Protein AF-0000000084680163 (afdb_homodimer)

Solvent-accessible surface area (backbone atoms only — not comparable to full-atom values): 17043 Å² total; per-residue (Å²): 129,80,80,66,78,72,72,89,43,70,66,54,49,52,51,50,51,50,27,31,70,31,33,62,60,48,42,52,60,52,9,68,74,72,76,45,49,37,66,56,41,45,53,49,52,50,49,33,40,73,72,49,39,38,70,47,34,24,32,33,24,38,29,60,80,34,46,29,69,31,43,32,42,34,35,33,28,46,54,68,88,63,54,71,67,62,55,35,52,56,49,70,74,32,86,42,47,60,36,36,28,32,35,46,78,87,35,52,28,43,32,36,36,45,20,60,33,71,67,53,37,51,52,52,52,51,61,57,53,64,39,83,51,41,67,45,72,50,76,30,40,54,73,45,57,65,39,68,84,22,61,80,54,33,30,75,69,65,53,82,132,129,79,78,66,78,72,69,90,42,72,66,53,49,52,51,50,51,49,26,30,70,29,33,62,61,47,44,54,60,54,10,68,75,74,75,45,49,37,67,57,41,47,53,49,52,50,48,34,40,73,72,47,40,38,71,45,32,26,32,34,24,38,31,59,78,35,48,29,69,30,43,33,42,34,37,33,28,46,54,68,88,62,53,72,65,60,56,36,51,56,49,70,74,31,86,43,48,58,36,36,28,33,35,46,77,88,35,52,26,42,32,36,37,46,19,58,35,70,68,53,38,52,52,52,51,52,62,57,54,64,40,84,50,41,67,46,74,50,74,29,41,53,74,43,58,66,39,68,84,22,61,81,55,33,31,78,68,65,54,83,130

Foldseek 3Di:
DPPPLPPCDPLVVQLVVVCVVPVPDQLCNSCVVRPHHSVVSVVSVVSCCVVCVDVDHADFAQQVVQLWDWKKKKFWAFAPLPDPVVVVVLLVVQPQFQDKDQDDDRGRIITIGTDNDPVRVVVSVVSSCVPRGTDDMDMDIDDDDPPCPDSSNTDGHHDDD/DPPPLPPCDPLVVQLVVVCVVPVPDQLCNSCVVRPHHSVVSVVSVVSCCVVCVDVDHADFAQQVVQLWDWKKKKFWAFAPLPDPVVVVVLQVVQPQFQDKDQDDDRGRIITIGTDNDPVRVVVSVVSSCVPRGTDDMDMDIDDDDPPCPDSSVTDGHHDDD

Structure (mmCIF, N/CA/C/O backbone):
data_AF-0000000084680163-model_v1
#
loop_
_entity.id
_entity.type
_entity.pdbx_description
1 polymer 'AsnC f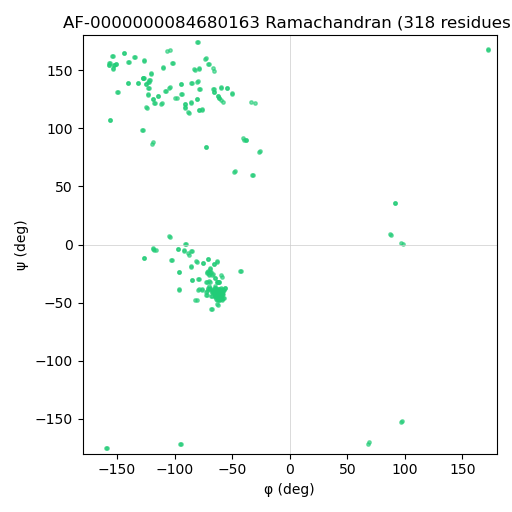amily transcriptional regulator'
#
loop_
_atom_site.group_PDB
_atom_site.id
_atom_site.type_symbol
_atom_site.label_atom_id
_atom_site.label_alt_id
_atom_site.label_comp_id
_atom_site.label_asym_id
_atom_site.label_entity_id
_atom_site.label_seq_id
_atom_site.pdbx_PDB_ins_code
_atom_site.Cartn_x
_atom_site.Cartn_y
_atom_site.Cartn_z
_atom_site.occupancy
_atom_site.B_iso_or_equiv
_atom_site.auth_seq_id
_atom_site.auth_comp_id
_atom_site.auth_asym_id
_atom_site.auth_atom_id
_atom_site.pdbx_PDB_model_num
ATOM 1 N N . MET A 1 1 ? 25.422 27.672 -13.008 1 25.98 1 MET A N 1
ATOM 2 C CA . MET A 1 1 ? 25.406 27.234 -11.617 1 25.98 1 MET A CA 1
ATOM 3 C C . MET A 1 1 ? 24.578 25.969 -11.453 1 25.98 1 MET A C 1
ATOM 5 O O . MET A 1 1 ? 23.359 25.984 -11.586 1 25.98 1 MET A O 1
ATOM 9 N N . ASN A 1 2 ? 24.938 24.797 -11.93 1 33.03 2 ASN A N 1
ATOM 10 C CA . ASN A 1 2 ? 24.266 23.5 -12.008 1 33.03 2 ASN A CA 1
ATOM 11 C C . ASN A 1 2 ? 23.641 23.109 -10.672 1 33.03 2 ASN A C 1
ATOM 13 O O . ASN A 1 2 ? 24.359 22.812 -9.711 1 33.03 2 ASN A O 1
ATOM 17 N N . SER A 1 3 ? 22.672 23.859 -10.148 1 37.5 3 SER A N 1
ATOM 18 C CA . SER A 1 3 ? 21.984 23.609 -8.891 1 37.5 3 SER A CA 1
ATOM 19 C C . SER A 1 3 ? 21.844 22.125 -8.609 1 37.5 3 SER A C 1
ATOM 21 O O . SER A 1 3 ? 21.031 21.438 -9.227 1 37.5 3 SER A O 1
ATOM 23 N N . ARG A 1 4 ? 22.906 21.484 -8.531 1 39.22 4 ARG A N 1
ATOM 24 C CA . ARG A 1 4 ? 23.078 20.047 -8.273 1 39.22 4 ARG A CA 1
ATOM 25 C C . ARG A 1 4 ? 22.109 19.562 -7.207 1 39.22 4 ARG A C 1
ATOM 27 O O . ARG A 1 4 ? 22.031 20.141 -6.125 1 39.22 4 ARG A O 1
ATOM 34 N N . THR A 1 5 ? 20.891 19.062 -7.398 1 48.62 5 THR A N 1
ATOM 35 C CA . THR A 1 5 ? 19.891 18.422 -6.551 1 48.62 5 THR A CA 1
ATOM 36 C C . THR A 1 5 ? 20.562 17.719 -5.367 1 48.62 5 THR A C 1
ATOM 38 O O . THR A 1 5 ? 21.422 16.859 -5.551 1 48.62 5 THR A O 1
ATOM 41 N N . ALA A 1 6 ? 20.922 18.438 -4.371 1 54.62 6 ALA A N 1
ATOM 42 C CA . ALA A 1 6 ? 21.562 17.938 -3.16 1 54.62 6 ALA A CA 1
ATOM 43 C C . ALA A 1 6 ? 21.109 16.5 -2.848 1 54.62 6 ALA A C 1
ATOM 45 O O . ALA A 1 6 ? 19.922 16.188 -2.957 1 54.62 6 ALA A O 1
ATOM 46 N N . PRO A 1 7 ? 22.047 15.594 -2.773 1 63.31 7 PRO A N 1
ATOM 47 C CA . PRO A 1 7 ? 21.828 14.18 -2.49 1 63.31 7 PRO A CA 1
ATOM 48 C C . PRO A 1 7 ? 20.953 13.953 -1.256 1 63.31 7 PRO A C 1
ATOM 50 O O . PRO A 1 7 ? 20.875 14.812 -0.381 1 63.31 7 PRO A O 1
ATOM 53 N N . PHE A 1 8 ? 19.906 13.125 -1.369 1 75.38 8 PHE A N 1
ATOM 54 C CA . PHE A 1 8 ? 19.156 12.602 -0.233 1 75.38 8 PHE A CA 1
ATOM 55 C C . PHE A 1 8 ? 20.094 12.289 0.934 1 75.38 8 PHE A C 1
ATOM 57 O O . PHE A 1 8 ? 20.688 11.219 0.989 1 75.38 8 PHE A O 1
ATOM 64 N N . ASP A 1 9 ? 20.312 13.32 1.81 1 85.5 9 ASP A N 1
ATOM 65 C CA . ASP A 1 9 ? 21.266 13.18 2.906 1 85.5 9 ASP A CA 1
ATOM 66 C C . ASP A 1 9 ? 20.562 12.742 4.188 1 85.5 9 ASP A C 1
ATOM 68 O O . ASP A 1 9 ? 19.391 12.352 4.164 1 85.5 9 ASP A O 1
ATOM 72 N N . ASP A 1 10 ? 21.328 12.758 5.258 1 88.81 10 ASP A N 1
ATOM 73 C CA . ASP A 1 10 ? 20.844 12.227 6.531 1 88.81 10 ASP A CA 1
ATOM 74 C C . ASP A 1 10 ? 19.672 13.047 7.059 1 88.81 10 ASP A C 1
ATOM 76 O O . ASP A 1 10 ? 18.734 12.5 7.645 1 88.81 10 ASP A O 1
ATOM 80 N N . LEU A 1 11 ? 19.766 14.297 6.887 1 91.44 11 LEU A N 1
ATOM 81 C CA . LEU A 1 11 ? 18.672 15.156 7.34 1 91.44 11 LEU A CA 1
ATOM 82 C C . LEU A 1 11 ? 17.391 14.875 6.559 1 91.44 11 LEU A C 1
ATOM 84 O O . LEU A 1 11 ? 16.312 14.797 7.141 1 91.44 11 LEU A O 1
ATOM 88 N N . ASP A 1 12 ? 17.562 14.742 5.246 1 93.06 12 ASP A N 1
ATOM 89 C CA . ASP A 1 12 ? 16.406 14.383 4.426 1 93.06 12 ASP A CA 1
ATOM 90 C C . ASP A 1 12 ? 15.781 13.07 4.895 1 93.06 12 ASP A C 1
ATOM 92 O O . ASP A 1 12 ? 14.555 12.945 4.969 1 93.06 12 ASP A O 1
ATOM 96 N N . ARG A 1 13 ? 16.641 12.164 5.25 1 90.19 13 ARG A N 1
ATOM 97 C CA . ARG A 1 13 ? 16.172 10.859 5.715 1 90.19 13 ARG A CA 1
ATOM 98 C C . ARG A 1 13 ? 15.359 11 7.004 1 90.19 13 ARG A C 1
ATOM 100 O O . ARG A 1 13 ? 14.32 10.352 7.164 1 90.19 13 ARG A O 1
ATOM 107 N N . ARG A 1 14 ? 15.812 11.75 7.863 1 92.38 14 ARG A N 1
ATOM 108 C CA . ARG A 1 14 ? 15.133 11.945 9.141 1 92.38 14 ARG A CA 1
ATOM 109 C C . ARG A 1 14 ? 13.797 12.664 8.938 1 92.38 14 ARG A C 1
ATOM 111 O O . ARG A 1 14 ? 12.812 12.336 9.602 1 92.38 14 ARG A O 1
ATOM 118 N N . ILE A 1 15 ? 13.812 13.609 8.062 1 94.69 15 ILE A N 1
ATOM 119 C CA . ILE A 1 15 ? 12.586 14.328 7.738 1 94.69 15 ILE A CA 1
ATOM 120 C C . ILE A 1 15 ? 11.555 13.359 7.172 1 94.69 15 ILE A C 1
ATOM 122 O O . ILE A 1 15 ? 10.398 13.336 7.613 1 94.69 15 ILE A O 1
ATOM 126 N N . VAL A 1 16 ? 12 12.547 6.238 1 93.56 16 VAL A N 1
ATOM 127 C CA . VAL A 1 16 ? 11.125 11.594 5.574 1 93.56 16 VAL A CA 1
ATOM 128 C C . VAL A 1 16 ? 10.609 10.57 6.586 1 93.56 16 VAL A C 1
ATOM 130 O O . VAL A 1 16 ? 9.422 10.227 6.586 1 93.56 16 VAL A O 1
ATOM 133 N N . T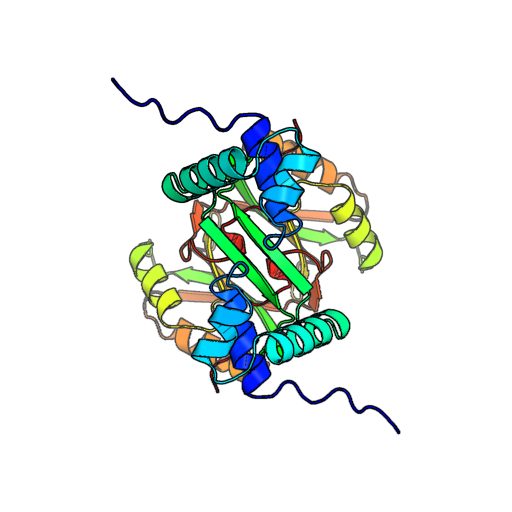HR A 1 17 ? 11.492 10.156 7.449 1 90.88 17 THR A N 1
ATOM 134 C CA . THR A 1 17 ? 11.109 9.203 8.484 1 90.88 17 THR A CA 1
ATOM 135 C C . THR A 1 17 ? 10.016 9.789 9.375 1 90.88 17 THR A C 1
ATOM 137 O O . THR A 1 17 ? 9.031 9.109 9.688 1 90.88 17 THR A O 1
ATOM 140 N N . ALA A 1 18 ? 10.18 11 9.758 1 93.62 18 ALA A N 1
ATOM 141 C CA . ALA A 1 18 ? 9.188 11.672 10.594 1 93.62 18 ALA A CA 1
ATOM 142 C C . ALA A 1 18 ? 7.848 11.789 9.875 1 93.62 18 ALA A C 1
ATOM 144 O O . ALA A 1 18 ? 6.797 11.523 10.461 1 93.62 18 ALA A O 1
ATOM 145 N N . LEU A 1 19 ? 7.906 12.117 8.609 1 94.12 19 LEU A N 1
ATOM 146 C CA . LEU A 1 19 ? 6.691 12.312 7.832 1 94.12 19 LEU A CA 1
ATOM 147 C C . LEU A 1 19 ? 6.008 10.977 7.547 1 94.12 19 LEU A C 1
ATOM 149 O O . LEU A 1 19 ? 4.777 10.906 7.457 1 94.12 19 LEU A O 1
ATOM 153 N N . MET A 1 20 ? 6.777 9.945 7.402 1 92 20 MET A N 1
ATOM 1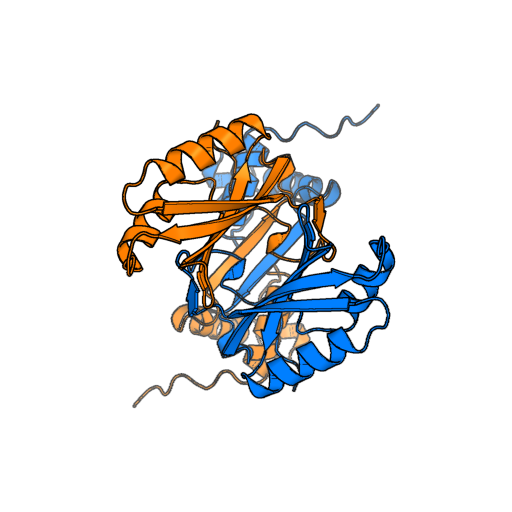54 C CA . MET A 1 20 ? 6.207 8.617 7.191 1 92 20 MET A CA 1
ATOM 155 C C . MET A 1 20 ? 5.52 8.109 8.461 1 92 20 MET A C 1
ATOM 157 O O . MET A 1 20 ? 4.512 7.41 8.383 1 92 20 MET A O 1
ATOM 161 N N . ALA A 1 21 ? 6.043 8.516 9.555 1 91.5 21 ALA A N 1
ATOM 162 C CA . ALA A 1 21 ? 5.426 8.164 10.828 1 91.5 21 ALA A CA 1
ATOM 163 C C . ALA A 1 21 ? 4.129 8.938 11.047 1 91.5 21 ALA A C 1
ATOM 165 O O . ALA A 1 21 ? 3.139 8.375 11.531 1 91.5 21 ALA A O 1
ATOM 166 N N . ASN A 1 22 ? 4.199 10.156 10.688 1 93.88 22 ASN A N 1
ATOM 167 C CA . ASN A 1 22 ? 3.033 11.031 10.758 1 93.88 22 ASN A CA 1
ATOM 168 C C . ASN A 1 22 ? 3.15 12.195 9.781 1 93.88 22 ASN A C 1
ATOM 170 O O . ASN A 1 22 ? 3.807 13.195 10.07 1 93.88 22 ASN A O 1
ATOM 174 N N . ALA A 1 23 ? 2.354 12.078 8.766 1 94.31 23 ALA A N 1
ATOM 175 C CA . ALA A 1 23 ? 2.438 13.078 7.703 1 94.31 23 ALA A CA 1
ATOM 176 C C . ALA A 1 23 ? 1.881 14.422 8.164 1 94.31 23 ALA A C 1
ATOM 178 O O . ALA A 1 23 ? 2.107 15.445 7.52 1 94.31 23 ALA A O 1
ATOM 179 N N . ARG A 1 24 ? 1.221 14.469 9.242 1 94.69 24 ARG A N 1
ATOM 180 C CA . ARG A 1 24 ? 0.588 15.703 9.688 1 94.69 24 ARG A CA 1
ATOM 181 C C . ARG A 1 24 ? 1.466 16.438 10.695 1 94.69 24 ARG A C 1
ATOM 183 O O . ARG A 1 24 ? 1.121 17.531 11.148 1 94.69 24 ARG A O 1
ATOM 190 N N . SER A 1 25 ? 2.551 15.852 11.055 1 95.25 25 SER A N 1
ATOM 191 C CA . SER A 1 25 ? 3.482 16.562 11.922 1 95.25 25 SER A CA 1
ATOM 192 C C . SER A 1 25 ? 3.865 17.922 11.328 1 95.25 25 SER A C 1
ATOM 194 O O . SER A 1 25 ? 4.152 18.016 10.141 1 95.25 25 SER A O 1
ATOM 196 N N . SER A 1 26 ? 3.838 18.922 12.195 1 95.25 26 SER A N 1
ATOM 197 C CA . SER A 1 26 ? 4.199 20.25 11.703 1 95.25 26 SER A CA 1
ATOM 198 C C . SER A 1 26 ? 5.691 20.344 11.406 1 95.25 26 SER A C 1
ATOM 200 O O . SER A 1 26 ? 6.488 19.594 11.969 1 95.25 26 SER A O 1
ATOM 202 N N . PHE A 1 27 ? 6.027 21.25 10.531 1 96.38 27 PHE A N 1
ATOM 203 C CA . PHE A 1 27 ? 7.438 21.453 10.219 1 96.38 27 PHE A CA 1
ATOM 204 C C . PHE A 1 27 ? 8.203 21.922 11.453 1 96.38 27 PHE A C 1
ATOM 206 O O . PHE A 1 27 ? 9.375 21.578 11.625 1 96.38 27 PHE A O 1
ATOM 213 N N . ALA A 1 28 ? 7.504 22.656 12.281 1 96.69 28 ALA A N 1
ATOM 214 C CA . ALA A 1 28 ? 8.109 23.094 13.531 1 96.69 28 ALA A CA 1
ATOM 215 C C . ALA A 1 28 ? 8.461 21.922 14.43 1 96.69 28 ALA A C 1
ATOM 217 O O . ALA A 1 28 ? 9.562 21.844 14.977 1 96.69 28 ALA A O 1
ATOM 218 N N . GLU A 1 29 ? 7.562 21.016 14.602 1 96.38 29 GLU A N 1
ATOM 219 C CA . GLU A 1 29 ? 7.777 19.812 15.414 1 96.38 29 GLU A CA 1
ATOM 220 C C . GLU A 1 29 ? 8.906 18.969 14.844 1 96.38 29 GLU A C 1
ATOM 222 O O . GLU A 1 29 ? 9.766 18.484 15.586 1 96.38 29 GLU A O 1
ATOM 227 N N . ILE A 1 30 ? 8.867 18.781 13.516 1 96.31 30 ILE A N 1
ATOM 228 C CA . ILE A 1 30 ? 9.906 17.984 12.852 1 96.31 30 ILE A CA 1
ATOM 229 C C . ILE A 1 30 ? 11.266 18.656 13.047 1 96.31 30 ILE A C 1
ATOM 231 O O . ILE A 1 30 ? 12.242 18 13.414 1 96.31 30 ILE A O 1
ATOM 235 N N . GLY A 1 31 ? 11.312 19.938 12.828 1 96.56 31 GLY A N 1
ATOM 236 C CA . GLY A 1 31 ? 12.547 20.688 13 1 96.56 31 GLY A CA 1
ATOM 237 C C . GLY A 1 31 ? 13.117 20.578 14.406 1 96.56 31 GLY A C 1
ATOM 238 O O . GLY A 1 31 ? 14.328 20.406 14.578 1 96.56 31 GLY A O 1
ATOM 239 N N . ALA A 1 32 ? 12.273 20.656 15.445 1 96.25 32 ALA A N 1
ATOM 240 C CA . ALA A 1 32 ? 12.695 20.562 16.844 1 96.25 32 ALA A CA 1
ATOM 241 C C . ALA A 1 32 ? 13.344 19.219 17.125 1 96.25 32 ALA A C 1
ATOM 243 O O . ALA A 1 32 ? 14.289 19.141 17.922 1 96.25 32 ALA A O 1
ATOM 244 N N . THR A 1 33 ? 12.922 18.234 16.484 1 93.81 33 THR A N 1
ATOM 245 C CA . THR A 1 33 ? 13.406 16.875 16.719 1 93.81 33 THR A CA 1
ATOM 246 C C . THR A 1 33 ? 14.758 16.656 16.047 1 93.81 33 THR A C 1
ATOM 248 O O . THR A 1 33 ? 15.602 15.914 16.547 1 93.81 33 THR A O 1
ATOM 251 N N . ILE A 1 34 ? 15.008 17.344 14.953 1 93.69 34 ILE A N 1
ATOM 252 C CA . ILE A 1 34 ? 16.188 16.969 14.18 1 93.69 34 ILE A CA 1
ATOM 253 C C . ILE A 1 34 ? 17.172 18.125 14.125 1 93.69 34 ILE A C 1
ATOM 255 O O . ILE A 1 34 ? 18.203 18.047 13.461 1 93.69 34 ILE A O 1
ATOM 259 N N . GLY A 1 35 ? 16.828 19.312 14.672 1 94.19 35 GLY A N 1
ATOM 260 C CA . GLY A 1 35 ? 17.75 20.422 14.805 1 94.19 35 GLY A CA 1
ATOM 261 C C . GLY A 1 35 ? 17.719 21.359 13.617 1 94.19 35 GLY A C 1
ATOM 262 O O . GLY A 1 35 ? 18.766 21.844 13.172 1 94.19 35 GLY A O 1
ATOM 263 N N . LEU A 1 36 ? 16.625 21.578 13.047 1 95.75 36 LEU A N 1
ATOM 264 C CA . LEU A 1 36 ? 16.422 22.516 11.953 1 95.75 36 LEU A CA 1
ATOM 265 C C . LEU A 1 36 ? 15.305 23.5 12.273 1 95.75 36 LEU A C 1
ATOM 267 O O . LEU A 1 36 ? 14.477 23.234 13.148 1 95.75 36 LEU A O 1
ATOM 271 N N . SER A 1 37 ? 15.359 24.609 11.586 1 96.75 37 SER A N 1
ATOM 272 C CA . SER A 1 37 ? 14.227 25.531 11.656 1 96.75 37 SER A CA 1
ATOM 273 C C . SER A 1 37 ? 13.031 24.984 10.875 1 96.75 37 SER A C 1
ATOM 275 O O . SER A 1 37 ? 13.188 24.141 9.992 1 96.75 37 SER A O 1
ATOM 277 N N . SER A 1 38 ? 11.875 25.516 11.203 1 97.25 38 SER A N 1
ATOM 278 C CA . SER A 1 38 ? 10.664 25.172 10.453 1 97.25 38 SER A CA 1
ATOM 279 C C . SER A 1 38 ? 10.812 25.516 8.977 1 97.25 38 SER A C 1
ATOM 281 O O . SER A 1 38 ? 10.375 24.766 8.109 1 97.25 38 SER A O 1
ATOM 283 N N . THR A 1 39 ? 11.422 26.594 8.711 1 97.25 39 THR A N 1
ATOM 284 C CA . THR A 1 39 ? 11.609 27.062 7.34 1 97.25 39 THR A CA 1
ATOM 285 C C . THR A 1 39 ? 12.547 26.141 6.578 1 97.25 39 THR A C 1
ATOM 287 O O . THR A 1 39 ? 12.305 25.828 5.41 1 97.25 39 THR A O 1
ATOM 290 N N . ALA A 1 40 ? 13.562 25.719 7.23 1 96.5 40 ALA A N 1
ATOM 291 C CA . ALA A 1 40 ? 14.508 24.797 6.609 1 96.5 40 ALA A CA 1
ATOM 292 C C . ALA A 1 40 ? 13.859 23.453 6.297 1 96.5 40 ALA A C 1
ATOM 294 O O . ALA A 1 40 ? 14.086 22.875 5.234 1 96.5 40 ALA A O 1
ATOM 295 N N . VAL A 1 41 ? 13.062 22.953 7.242 1 97.06 41 VAL A N 1
ATOM 296 C CA . VAL A 1 41 ? 12.344 21.703 7.023 1 97.06 41 VAL A CA 1
ATOM 297 C C . VAL A 1 41 ? 11.398 21.844 5.836 1 97.06 41 VAL A C 1
ATOM 299 O O . VAL A 1 41 ? 11.359 20.984 4.957 1 97.06 41 VAL A O 1
ATOM 302 N N . LYS A 1 42 ? 10.664 22.922 5.797 1 96.69 42 LYS A N 1
ATOM 303 C CA . LYS A 1 42 ? 9.727 23.156 4.703 1 96.69 42 LYS A CA 1
ATOM 304 C C . LYS A 1 42 ? 10.445 23.172 3.357 1 96.69 42 LYS A C 1
ATOM 306 O O . LYS A 1 42 ? 9.977 22.578 2.387 1 96.69 42 LYS A O 1
ATOM 311 N N . ARG A 1 43 ? 11.492 23.859 3.268 1 96.62 43 ARG A N 1
ATOM 312 C CA . ARG A 1 43 ? 12.266 23.953 2.029 1 96.62 43 ARG A CA 1
ATOM 313 C C . ARG A 1 43 ? 12.727 22.562 1.572 1 96.62 43 ARG A C 1
ATOM 315 O O . ARG A 1 43 ? 12.656 22.25 0.383 1 96.62 43 ARG A O 1
ATOM 322 N N . ARG A 1 44 ? 13.164 21.828 2.498 1 96.19 44 ARG A N 1
ATOM 323 C CA . ARG A 1 44 ? 13.625 20.484 2.168 1 96.19 44 ARG A CA 1
ATOM 324 C C . ARG A 1 44 ? 12.461 19.594 1.728 1 96.19 44 ARG A C 1
ATOM 326 O O . ARG A 1 44 ? 12.578 18.844 0.762 1 96.19 44 ARG A O 1
ATOM 333 N N . VAL A 1 45 ? 11.383 19.656 2.428 1 96.31 45 VAL A N 1
ATOM 334 C CA . VAL A 1 45 ? 10.203 18.891 2.062 1 96.31 45 VAL A CA 1
ATOM 335 C C . VAL A 1 45 ? 9.734 19.281 0.665 1 96.31 45 VAL A C 1
ATOM 337 O O . VAL A 1 45 ? 9.414 18.422 -0.16 1 96.31 45 VAL A O 1
ATOM 340 N N . ASP A 1 46 ? 9.734 20.609 0.42 1 96.12 46 ASP A N 1
ATOM 341 C CA . ASP A 1 46 ? 9.352 21.094 -0.903 1 96.12 46 ASP A CA 1
ATOM 342 C C . ASP A 1 46 ? 10.281 20.531 -1.98 1 96.12 46 ASP A C 1
ATOM 344 O O . ASP A 1 46 ? 9.82 20.109 -3.041 1 96.12 46 ASP A O 1
ATOM 348 N N . ARG A 1 47 ? 11.469 20.547 -1.738 1 95.5 47 ARG A N 1
ATOM 349 C CA . ARG A 1 47 ? 12.453 20.016 -2.676 1 95.5 47 ARG A CA 1
ATOM 350 C C . ARG A 1 47 ? 12.234 18.516 -2.902 1 95.5 47 ARG A C 1
ATOM 352 O O . ARG A 1 47 ? 12.281 18.047 -4.039 1 95.5 47 ARG A O 1
ATOM 359 N N . LEU A 1 48 ? 12.023 17.781 -1.789 1 95.12 48 LEU A N 1
ATOM 360 C CA . LEU A 1 48 ? 11.805 16.344 -1.877 1 95.12 48 LEU A CA 1
ATOM 361 C C . LEU A 1 48 ? 10.547 16.031 -2.672 1 95.12 48 LEU A C 1
ATOM 363 O O . LEU A 1 48 ? 10.484 15.016 -3.373 1 95.12 48 LEU A O 1
ATOM 367 N N . ARG A 1 49 ? 9.602 16.844 -2.598 1 94.38 49 ARG A N 1
ATOM 368 C CA . ARG A 1 49 ? 8.383 16.688 -3.391 1 94.38 49 ARG A CA 1
ATOM 369 C C . ARG A 1 49 ? 8.641 17.016 -4.859 1 94.38 49 ARG A C 1
ATOM 371 O O . ARG A 1 49 ? 8.227 16.266 -5.746 1 94.38 49 ARG A O 1
ATOM 378 N N . GLU A 1 50 ? 9.352 18.047 -5.082 1 94.38 50 GLU A N 1
ATOM 379 C CA . GLU A 1 50 ? 9.641 18.484 -6.441 1 94.38 50 GLU A CA 1
ATOM 380 C C . GLU A 1 50 ? 10.484 17.469 -7.191 1 94.38 50 GLU A C 1
ATOM 382 O O . GLU A 1 50 ? 10.305 17.266 -8.398 1 94.38 50 GLU A O 1
ATOM 387 N N . THR A 1 51 ? 11.375 16.844 -6.48 1 92.56 51 THR A N 1
ATOM 388 C CA . THR A 1 51 ? 12.266 15.875 -7.105 1 92.56 51 THR A CA 1
ATOM 389 C C . THR A 1 51 ? 11.617 14.5 -7.156 1 92.56 51 THR A C 1
ATOM 391 O O . THR A 1 51 ? 12.227 13.539 -7.641 1 92.56 51 THR A O 1
ATOM 394 N N . GLY A 1 52 ? 10.477 14.359 -6.574 1 90.44 52 GLY A N 1
ATOM 395 C CA . GLY A 1 52 ? 9.719 13.125 -6.688 1 90.44 52 GLY A CA 1
ATOM 396 C C . GLY A 1 52 ? 10.086 12.102 -5.633 1 90.44 52 GLY A C 1
ATOM 397 O O . GLY A 1 52 ? 9.734 10.93 -5.754 1 90.44 52 GLY A O 1
ATOM 398 N N . VAL A 1 53 ? 10.891 12.484 -4.668 1 92.12 53 VAL A N 1
ATOM 399 C CA . VAL A 1 53 ? 11.211 11.578 -3.572 1 92.12 53 VAL A CA 1
ATOM 400 C C . VAL A 1 53 ? 9.969 11.336 -2.719 1 92.12 53 VAL A C 1
ATOM 402 O O . VAL A 1 53 ? 9.602 10.188 -2.449 1 92.12 53 VAL A O 1
ATOM 405 N N . ILE A 1 54 ? 9.43 12.414 -2.268 1 93.19 54 ILE A N 1
ATOM 406 C CA . ILE A 1 54 ? 8.109 12.312 -1.653 1 93.19 54 ILE A CA 1
ATOM 407 C C . ILE A 1 54 ? 7.031 12.391 -2.73 1 93.19 54 ILE A C 1
ATOM 409 O O . ILE A 1 54 ? 6.93 13.398 -3.443 1 93.19 54 ILE A O 1
ATOM 413 N N . THR A 1 55 ? 6.234 11.383 -2.789 1 90.38 55 THR A N 1
ATOM 414 C CA . THR A 1 55 ? 5.273 11.32 -3.887 1 90.38 55 THR A CA 1
ATOM 415 C C . THR A 1 55 ? 3.883 11.727 -3.412 1 90.38 55 THR A C 1
ATOM 417 O O . THR A 1 55 ? 2.986 11.961 -4.227 1 90.38 55 THR A O 1
ATOM 420 N N . GLY A 1 56 ? 3.697 11.789 -2.047 1 90.19 56 GLY A N 1
ATOM 421 C CA . GLY A 1 56 ? 2.408 12.25 -1.557 1 90.19 56 GLY A CA 1
ATOM 422 C C . GLY A 1 56 ? 2.254 12.102 -0.055 1 90.19 56 GLY A C 1
ATOM 423 O O . GLY A 1 56 ? 3.133 11.547 0.613 1 90.19 56 GLY A O 1
ATOM 424 N N . PHE A 1 57 ? 1.229 12.719 0.435 1 92.88 57 PHE A N 1
ATOM 425 C CA . PHE A 1 57 ? 0.759 12.586 1.809 1 92.88 57 PHE A CA 1
ATOM 426 C C . PHE A 1 57 ? -0.661 12.031 1.844 1 92.88 57 PHE A C 1
ATOM 428 O O . PHE A 1 57 ? -1.563 12.586 1.211 1 92.88 57 PHE A O 1
ATOM 435 N N . THR A 1 58 ? -0.81 10.953 2.57 1 91.94 58 THR A N 1
ATOM 436 C CA . THR A 1 58 ? -2.117 10.312 2.496 1 91.94 58 THR A CA 1
ATOM 437 C C . THR A 1 58 ? -2.555 9.82 3.871 1 91.94 58 THR A C 1
ATOM 439 O O . THR A 1 58 ? -1.727 9.641 4.766 1 91.94 58 THR A O 1
ATOM 442 N N . ALA A 1 59 ? -3.863 9.672 4.027 1 92.44 59 ALA A N 1
ATOM 443 C CA . ALA A 1 59 ? -4.43 8.984 5.184 1 92.44 59 ALA A CA 1
ATOM 444 C C . ALA A 1 59 ? -4.684 7.512 4.875 1 92.44 59 ALA A C 1
ATOM 446 O O . ALA A 1 59 ? -5.105 7.168 3.77 1 92.44 59 ALA A O 1
ATOM 447 N N . THR A 1 60 ? -4.371 6.723 5.777 1 90.38 60 THR A N 1
ATOM 448 C CA . THR A 1 60 ? -4.715 5.312 5.676 1 90.38 60 THR A CA 1
ATOM 449 C C . THR A 1 60 ? -6.039 5.023 6.383 1 90.38 60 THR A C 1
ATOM 451 O O . THR A 1 60 ? -6.227 5.406 7.539 1 90.38 60 THR A O 1
ATOM 454 N N . VAL A 1 61 ? -6.91 4.336 5.629 1 92.81 61 VAL A N 1
ATOM 455 C CA . VAL A 1 61 ? -8.266 4.133 6.125 1 92.81 61 VAL A CA 1
ATOM 456 C C . VAL A 1 61 ? -8.617 2.646 6.09 1 92.81 61 VAL A C 1
ATOM 458 O O . VAL A 1 61 ? -8.242 1.937 5.156 1 92.81 61 VAL A O 1
ATOM 461 N N . ARG A 1 62 ? -9.352 2.238 7.082 1 92.69 62 ARG A N 1
ATOM 462 C CA . ARG A 1 62 ? -9.844 0.865 7.117 1 92.69 62 ARG A CA 1
ATOM 463 C C . ARG A 1 62 ? -10.742 0.576 5.914 1 92.69 62 ARG A C 1
ATOM 465 O O . ARG A 1 62 ? -11.727 1.277 5.688 1 92.69 62 ARG A O 1
ATOM 472 N N . PRO A 1 63 ? -10.43 -0.435 5.207 1 92.5 63 PRO A N 1
ATOM 473 C CA . PRO A 1 63 ? -11.156 -0.678 3.959 1 92.5 63 PRO A CA 1
ATOM 474 C C . PRO A 1 63 ? -12.656 -0.857 4.172 1 92.5 63 PRO A C 1
ATOM 476 O O . PRO A 1 63 ? -13.461 -0.35 3.389 1 92.5 63 PRO A O 1
ATOM 479 N N . SER A 1 64 ? -13.055 -1.493 5.211 1 91.5 64 SER A N 1
ATOM 480 C CA . SER A 1 64 ? -14.469 -1.765 5.441 1 91.5 64 SER A CA 1
ATOM 481 C C . SER A 1 64 ? -15.25 -0.474 5.652 1 91.5 64 SER A C 1
ATOM 483 O O . SER A 1 64 ? -16.422 -0.392 5.301 1 91.5 64 SER A O 1
ATOM 485 N N . ALA A 1 65 ? -14.617 0.489 6.152 1 88.31 65 ALA A N 1
ATOM 486 C CA . ALA A 1 65 ? -15.258 1.786 6.355 1 88.31 65 ALA A CA 1
ATOM 487 C C . ALA A 1 65 ? -15.547 2.471 5.023 1 88.31 65 ALA A C 1
ATOM 489 O O . ALA A 1 65 ? -16.406 3.357 4.949 1 88.31 65 ALA A O 1
ATOM 490 N N . LEU A 1 66 ? -14.836 2.037 4.02 1 89.69 66 LEU A N 1
ATOM 491 C CA . LEU A 1 66 ? -15 2.633 2.697 1 89.69 66 LEU A CA 1
ATOM 492 C C . LEU A 1 66 ? -15.797 1.708 1.781 1 89.69 66 LEU A C 1
ATOM 494 O O . LEU A 1 66 ? -15.859 1.932 0.57 1 89.69 66 LEU A O 1
ATOM 498 N N . GLY A 1 67 ? -16.281 0.641 2.383 1 90.38 67 GLY A N 1
ATOM 499 C CA . GLY A 1 67 ? -17.188 -0.233 1.65 1 90.38 67 GLY A CA 1
ATOM 500 C C . GLY A 1 67 ? -16.5 -1.444 1.058 1 90.38 67 GLY A C 1
ATOM 501 O O . GLY A 1 67 ? -17.125 -2.246 0.36 1 90.38 67 GLY A O 1
ATOM 502 N N . TRP A 1 68 ? -15.234 -1.56 1.28 1 94.06 68 TRP A N 1
ATOM 503 C CA . TRP A 1 68 ? -14.484 -2.707 0.789 1 94.06 68 TRP A CA 1
ATOM 504 C C . TRP A 1 68 ? -14.461 -3.828 1.822 1 94.06 68 TRP A C 1
ATOM 506 O O . TRP A 1 68 ? -13.938 -3.656 2.924 1 94.06 68 TRP A O 1
ATOM 516 N N . ARG A 1 69 ? -14.953 -4.977 1.494 1 94.25 69 ARG A N 1
ATOM 517 C CA . ARG A 1 69 ? -15.023 -6.051 2.48 1 94.25 69 ARG A CA 1
ATOM 518 C C . ARG A 1 69 ? -14.359 -7.316 1.954 1 94.25 69 ARG A C 1
ATOM 520 O O . ARG A 1 69 ? -14.148 -8.273 2.705 1 94.25 69 ARG A O 1
ATOM 527 N N . THR A 1 70 ? -14.078 -7.297 0.704 1 96.56 70 THR A N 1
ATOM 528 C CA . THR A 1 70 ? -13.398 -8.414 0.057 1 96.56 70 THR A CA 1
ATOM 529 C C . THR A 1 70 ? -12.109 -7.945 -0.608 1 96.56 70 THR A C 1
ATOM 531 O O . THR A 1 70 ? -12.062 -6.852 -1.179 1 96.56 70 THR A O 1
ATOM 534 N N . GLU A 1 71 ? -11.109 -8.758 -0.476 1 97.56 71 GLU A N 1
ATOM 535 C CA . GLU A 1 71 ? -9.789 -8.414 -0.985 1 97.56 71 GLU A CA 1
ATOM 536 C C . GLU A 1 71 ? -9.102 -9.625 -1.6 1 97.56 71 GLU A C 1
ATOM 538 O O . GLU A 1 71 ? -9.195 -10.734 -1.07 1 97.56 71 GLU A O 1
ATOM 543 N N . ALA A 1 72 ? -8.43 -9.398 -2.746 1 98.25 72 ALA A N 1
ATOM 544 C CA . ALA A 1 72 ? -7.762 -10.516 -3.418 1 98.25 72 ALA A CA 1
ATOM 545 C C . ALA A 1 72 ? -6.562 -10.023 -4.227 1 98.25 72 ALA A C 1
ATOM 547 O O . ALA A 1 72 ? -6.484 -8.852 -4.582 1 98.25 72 ALA A O 1
ATOM 548 N N . TYR A 1 73 ? -5.66 -10.922 -4.398 1 98.31 73 TYR A N 1
ATOM 549 C CA . TYR A 1 73 ? -4.629 -10.75 -5.414 1 98.31 73 TYR A CA 1
ATOM 550 C C . TYR A 1 73 ? -4.906 -11.633 -6.625 1 98.31 73 TYR A C 1
ATOM 552 O O . TYR A 1 73 ? -5.281 -12.805 -6.48 1 98.31 73 TYR A O 1
ATOM 560 N N . VAL A 1 74 ? -4.758 -11.023 -7.832 1 98 74 VAL A N 1
ATOM 561 C CA . VAL A 1 74 ? -5.133 -11.695 -9.07 1 98 74 VAL A CA 1
ATOM 562 C C . VAL A 1 74 ? -3.939 -11.727 -10.023 1 98 74 VAL A C 1
ATOM 564 O O . VAL A 1 74 ? -3.438 -10.68 -10.438 1 98 74 VAL A O 1
ATOM 567 N N . GLU A 1 75 ? -3.486 -12.906 -10.352 1 97 75 GLU A N 1
ATOM 568 C CA . GLU A 1 75 ? -2.529 -13.07 -11.445 1 97 75 GLU A CA 1
ATOM 569 C C . GLU A 1 75 ? -3.223 -12.992 -12.805 1 97 75 GLU A C 1
ATOM 571 O O . GLU A 1 75 ? -4.25 -13.641 -13.016 1 97 75 GLU A O 1
ATOM 576 N N . VAL A 1 76 ? -2.625 -12.234 -13.672 1 96.06 76 VAL A N 1
ATOM 577 C CA . VAL A 1 76 ? -3.174 -12.086 -15.016 1 96.06 76 VAL A CA 1
ATOM 578 C C . VAL A 1 76 ? -2.213 -12.688 -16.031 1 96.06 76 VAL A C 1
ATOM 580 O O . VAL A 1 76 ? -1.018 -12.391 -16.031 1 96.06 76 VAL A O 1
ATOM 583 N N . TYR A 1 77 ? -2.746 -13.547 -16.859 1 94.56 77 TYR A N 1
ATOM 584 C CA . TYR A 1 77 ? -2.006 -14.164 -17.953 1 94.56 77 TYR A CA 1
ATOM 585 C C . TYR A 1 77 ? -2.518 -13.672 -19.297 1 94.56 77 TYR A C 1
ATOM 587 O O . TYR A 1 77 ? -3.707 -13.781 -19.594 1 94.56 77 TYR A O 1
ATOM 595 N N . CYS A 1 78 ? -1.724 -13.117 -20.031 1 92.88 78 CYS A N 1
ATOM 596 C CA . CYS A 1 78 ? -2.119 -12.547 -21.312 1 92.88 78 CYS A CA 1
ATOM 597 C C . CYS A 1 78 ? -1.731 -13.469 -22.469 1 92.88 78 CYS A C 1
ATOM 599 O O . CYS A 1 78 ? -0.892 -14.352 -22.297 1 92.88 78 CYS A O 1
ATOM 601 N N . GLU A 1 79 ? -2.541 -13.211 -23.531 1 86.75 79 GLU A N 1
ATOM 602 C CA . GLU A 1 79 ? -2.172 -13.883 -24.766 1 86.75 79 GLU A CA 1
ATOM 603 C C . GLU A 1 79 ? -0.972 -13.203 -25.422 1 86.75 79 GLU A C 1
ATOM 605 O O . GLU A 1 79 ? -1.018 -12.016 -25.734 1 86.75 79 GLU A O 1
ATOM 610 N N . GLY A 1 80 ? 0.075 -13.828 -25.547 1 75.5 80 GLY A N 1
ATOM 611 C CA . GLY A 1 80 ? 1.257 -13.219 -26.125 1 75.5 80 GLY A CA 1
ATOM 612 C C . GLY A 1 80 ? 1.856 -12.133 -25.25 1 75.5 80 GLY A C 1
ATOM 613 O O . GLY A 1 80 ? 1.516 -12.016 -24.078 1 75.5 80 GLY A O 1
ATOM 614 N N . ALA A 1 81 ? 2.883 -11.344 -25.75 1 61.97 81 ALA A N 1
ATOM 615 C CA . ALA A 1 81 ? 3.502 -10.297 -24.938 1 61.97 81 ALA A CA 1
ATOM 616 C C . ALA A 1 81 ? 2.559 -9.109 -24.766 1 61.97 81 ALA A C 1
ATOM 618 O O . ALA A 1 81 ? 2.178 -8.461 -25.75 1 61.97 81 ALA A O 1
ATOM 619 N N . ALA A 1 82 ? 1.64 -9.234 -23.734 1 63.22 82 ALA A N 1
ATOM 620 C CA . ALA A 1 82 ? 0.793 -8.055 -23.594 1 63.22 82 ALA A CA 1
ATOM 621 C C . ALA A 1 82 ? 1.631 -6.809 -23.297 1 63.22 82 ALA A C 1
ATOM 623 O O . ALA A 1 82 ? 2.473 -6.82 -22.391 1 63.22 82 ALA A O 1
ATOM 624 N N . PRO A 1 83 ? 1.434 -5.812 -24.156 1 67.69 83 PRO A N 1
ATOM 625 C CA . PRO A 1 83 ? 2.188 -4.59 -23.875 1 67.69 83 PRO A CA 1
ATOM 626 C C . PRO A 1 83 ? 1.75 -3.914 -22.578 1 67.69 83 PRO A C 1
ATOM 628 O O . PRO A 1 83 ? 0.556 -3.871 -22.266 1 67.69 83 PRO A O 1
ATOM 631 N N . PRO A 1 84 ? 2.66 -3.561 -21.75 1 76.31 84 PRO A N 1
ATOM 632 C CA . PRO A 1 84 ? 2.406 -2.85 -20.5 1 76.31 84 PRO A CA 1
ATOM 633 C C . PRO A 1 84 ? 1.379 -1.729 -20.656 1 76.31 84 PRO A C 1
ATOM 635 O O . PRO A 1 84 ? 0.578 -1.492 -19.75 1 76.31 84 PRO A O 1
ATOM 638 N N . ARG A 1 85 ? 1.192 -1.229 -21.828 1 84.06 85 ARG A N 1
ATOM 639 C CA . ARG A 1 85 ? 0.268 -0.12 -22.031 1 84.06 85 ARG A CA 1
ATOM 640 C C . ARG A 1 85 ? -1.179 -0.601 -22 1 84.06 85 ARG A C 1
ATOM 642 O O . ARG A 1 85 ? -2.055 0.079 -21.469 1 84.06 85 ARG A O 1
ATOM 649 N N . ARG A 1 86 ? -1.399 -1.761 -22.578 1 86.94 86 ARG A N 1
ATOM 650 C CA . ARG A 1 86 ? -2.762 -2.285 -22.594 1 86.94 86 ARG A CA 1
ATOM 651 C C . ARG A 1 86 ? -3.209 -2.688 -21.188 1 86.94 86 ARG A C 1
ATOM 653 O O . ARG A 1 86 ? -4.359 -2.457 -20.812 1 86.94 86 ARG A O 1
ATOM 660 N N . LEU A 1 87 ? -2.352 -3.229 -20.438 1 90.81 87 LEU A N 1
ATOM 661 C CA . LEU A 1 87 ? -2.658 -3.584 -19.062 1 90.81 87 LEU A CA 1
ATOM 662 C C . LEU A 1 87 ? -2.943 -2.338 -18.219 1 90.81 87 LEU A C 1
ATOM 664 O O . LEU A 1 87 ? -3.852 -2.338 -17.391 1 90.81 87 LEU A O 1
ATOM 668 N N . ALA A 1 88 ? -2.209 -1.351 -18.516 1 91.56 88 ALA A N 1
ATOM 669 C CA . ALA A 1 88 ? -2.402 -0.083 -17.812 1 91.56 88 ALA A CA 1
ATOM 670 C C . ALA A 1 88 ? -3.807 0.466 -18.062 1 91.56 88 ALA A C 1
ATOM 672 O O . ALA A 1 88 ? -4.426 1.02 -17.141 1 91.56 88 ALA A O 1
ATOM 673 N N . GLU A 1 89 ? -4.27 0.323 -19.203 1 91.19 89 GLU A N 1
ATOM 674 C CA . GLU A 1 89 ? -5.613 0.783 -19.531 1 91.19 89 GLU A CA 1
ATOM 675 C C . GLU A 1 89 ? -6.672 0.006 -18.766 1 91.19 89 GLU A C 1
ATOM 677 O O . GLU A 1 89 ? -7.629 0.592 -18.25 1 91.19 89 GLU A O 1
ATOM 682 N N . VAL A 1 90 ? -6.512 -1.246 -18.719 1 91.06 90 VAL A N 1
ATOM 683 C CA . VAL A 1 90 ? -7.438 -2.084 -17.969 1 91.06 90 VAL A CA 1
ATOM 684 C C . VAL A 1 90 ? -7.469 -1.639 -16.5 1 91.06 90 VAL A C 1
ATOM 686 O O . VAL A 1 90 ? -8.539 -1.478 -15.922 1 91.06 90 VAL A O 1
ATOM 689 N N . VAL A 1 91 ? -6.336 -1.428 -15.961 1 93.12 91 VAL A N 1
ATOM 690 C CA . VAL A 1 91 ? -6.188 -1.047 -14.555 1 93.12 91 VAL A CA 1
ATOM 691 C C . VAL A 1 91 ? -6.887 0.288 -14.305 1 93.12 91 VAL A C 1
ATOM 693 O O . VAL A 1 91 ? -7.59 0.45 -13.305 1 93.12 91 VAL A O 1
ATOM 696 N N . ARG A 1 92 ? -6.773 1.15 -15.219 1 91.06 92 ARG A N 1
ATOM 697 C CA . ARG A 1 92 ? -7.359 2.48 -15.078 1 91.06 92 ARG A CA 1
ATOM 698 C C . ARG A 1 92 ? -8.883 2.418 -15.148 1 91.06 92 ARG A C 1
ATOM 700 O O . ARG A 1 92 ? -9.57 3.24 -14.539 1 91.06 92 ARG A O 1
ATOM 707 N N . ASN A 1 93 ? -9.398 1.461 -15.773 1 92.75 93 ASN A N 1
ATOM 708 C CA . ASN A 1 93 ? -10.836 1.359 -16 1 92.75 93 ASN A CA 1
ATOM 709 C C . ASN A 1 93 ? -11.523 0.589 -14.883 1 92.75 93 ASN A C 1
ATOM 711 O O . ASN A 1 93 ? -12.75 0.411 -14.914 1 92.75 93 ASN A O 1
ATOM 715 N N . HIS A 1 94 ? -10.812 0.176 -13.953 1 95.25 94 HIS A N 1
ATOM 716 C CA . HIS A 1 94 ? -11.383 -0.581 -12.844 1 95.25 94 HIS A CA 1
ATOM 717 C C . HIS A 1 94 ? -10.984 0.02 -11.5 1 95.25 94 HIS A C 1
ATOM 719 O O . HIS A 1 94 ? -9.938 -0.326 -10.953 1 95.25 94 HIS A O 1
ATOM 725 N N . PRO A 1 95 ? -11.867 0.802 -10.922 1 93.19 95 PRO A N 1
ATOM 726 C CA . PRO A 1 95 ? -11.547 1.438 -9.648 1 93.19 95 PRO A CA 1
ATOM 727 C C . PRO A 1 95 ? -11.32 0.427 -8.523 1 93.19 95 PRO A C 1
ATOM 729 O O . PRO A 1 95 ? -10.758 0.773 -7.484 1 93.19 95 PRO A O 1
ATOM 732 N N . GLU A 1 96 ? -11.703 -0.806 -8.719 1 96.12 96 GLU A N 1
ATOM 733 C CA . GLU A 1 96 ? -11.523 -1.871 -7.738 1 96.12 96 GLU A CA 1
ATOM 734 C C . GLU A 1 96 ? -10.062 -2.279 -7.629 1 96.12 96 GLU A C 1
ATOM 736 O O . GLU A 1 96 ? -9.656 -2.885 -6.633 1 96.12 96 GLU A O 1
ATOM 741 N N . ILE A 1 97 ? -9.336 -2.004 -8.734 1 96.31 97 ILE A N 1
ATOM 742 C CA . ILE A 1 97 ? -7.91 -2.326 -8.719 1 96.31 97 ILE A CA 1
ATOM 743 C C . ILE A 1 97 ? -7.145 -1.256 -7.945 1 96.31 97 ILE A C 1
ATOM 745 O O . ILE A 1 97 ? -7.055 -0.107 -8.383 1 96.31 97 ILE A O 1
ATOM 749 N N . THR A 1 98 ? -6.543 -1.689 -6.824 1 94.19 98 THR A N 1
ATOM 750 C CA . THR A 1 98 ? -5.883 -0.724 -5.953 1 94.19 98 THR A CA 1
ATOM 751 C C . THR A 1 98 ? -4.387 -0.66 -6.254 1 94.19 98 THR A C 1
ATOM 753 O O . THR A 1 98 ? -3.725 0.327 -5.93 1 94.19 98 THR A O 1
ATOM 756 N N . ALA A 1 99 ? -3.863 -1.682 -6.797 1 95.75 99 ALA A N 1
ATOM 757 C CA . ALA A 1 99 ? -2.477 -1.759 -7.246 1 95.75 99 ALA A CA 1
ATOM 758 C C . ALA A 1 99 ? -2.32 -2.773 -8.375 1 95.75 99 ALA A C 1
ATOM 760 O O . ALA A 1 99 ? -3.129 -3.697 -8.5 1 95.75 99 ALA A O 1
ATOM 761 N N . ALA A 1 100 ? -1.363 -2.516 -9.18 1 96.81 100 ALA A N 1
ATOM 762 C CA . ALA A 1 100 ? -1.055 -3.395 -10.305 1 96.81 100 ALA A CA 1
ATOM 763 C C . ALA A 1 100 ? 0.433 -3.352 -10.641 1 96.81 100 ALA A C 1
ATOM 765 O O . ALA A 1 100 ? 1.022 -2.273 -10.742 1 96.81 100 ALA A O 1
ATOM 766 N N . MET A 1 101 ? 0.964 -4.52 -10.773 1 96.25 101 MET A N 1
ATOM 767 C CA . MET A 1 101 ? 2.391 -4.641 -11.055 1 96.25 101 MET A CA 1
ATOM 768 C C . MET A 1 101 ? 2.637 -5.609 -12.211 1 96.25 101 MET A C 1
ATOM 770 O O . MET A 1 101 ? 1.972 -6.641 -12.312 1 96.25 101 MET A O 1
ATOM 774 N N . THR A 1 102 ? 3.562 -5.25 -13.078 1 95.69 102 THR A N 1
ATOM 775 C CA . THR A 1 102 ? 4.109 -6.281 -13.953 1 95.69 102 THR A CA 1
ATOM 776 C C . THR A 1 102 ? 5.168 -7.102 -13.219 1 95.69 102 THR A C 1
ATOM 778 O O . THR A 1 102 ? 5.953 -6.559 -12.438 1 95.69 102 THR A O 1
ATOM 781 N N . VAL A 1 103 ? 5.113 -8.336 -13.484 1 95.69 103 VAL A N 1
ATOM 782 C CA . VAL A 1 103 ? 5.961 -9.211 -12.68 1 95.69 103 VAL A CA 1
ATOM 783 C C . VAL A 1 103 ? 6.676 -10.211 -13.594 1 95.69 103 VAL A C 1
ATOM 785 O O . VAL A 1 103 ? 6.297 -10.383 -14.75 1 95.69 103 VAL A O 1
ATOM 788 N N . THR A 1 104 ? 7.742 -10.75 -12.953 1 93.44 104 THR A N 1
ATOM 789 C CA . THR A 1 104 ? 8.391 -11.875 -13.625 1 93.44 104 THR A CA 1
ATOM 790 C C . THR A 1 104 ? 7.625 -13.172 -13.375 1 93.44 104 THR A C 1
ATOM 792 O O . THR A 1 104 ? 6.648 -13.188 -12.625 1 93.44 104 THR A O 1
ATOM 795 N N . GLY A 1 105 ? 8.047 -14.227 -14.016 1 89.56 105 GLY A N 1
ATOM 796 C CA . GLY A 1 105 ? 7.383 -15.508 -13.828 1 89.56 105 GLY A CA 1
ATOM 797 C C . GLY A 1 105 ? 6.375 -15.82 -14.914 1 89.56 105 GLY A C 1
ATOM 798 O O . GLY A 1 105 ? 6.531 -15.383 -16.062 1 89.56 105 GLY A O 1
ATOM 799 N N . GLY A 1 106 ? 5.371 -16.625 -14.469 1 87.69 106 GLY A N 1
ATOM 800 C CA . GLY A 1 106 ? 4.395 -17.078 -15.445 1 87.69 106 GLY A CA 1
ATOM 801 C C . GLY A 1 106 ? 3.346 -16.031 -15.766 1 87.69 106 GLY A C 1
ATOM 802 O O . GLY A 1 106 ? 2.973 -15.844 -16.922 1 87.69 106 GLY A O 1
ATOM 803 N N . ALA A 1 107 ? 2.92 -15.312 -14.766 1 93.31 107 ALA A N 1
ATOM 804 C CA . ALA A 1 107 ? 1.898 -14.281 -14.961 1 93.31 107 ALA A CA 1
ATOM 805 C C . ALA A 1 107 ? 2.502 -13.016 -15.547 1 93.31 107 ALA A C 1
ATOM 807 O O . ALA A 1 107 ? 3.68 -12.719 -15.328 1 93.31 107 ALA A O 1
ATOM 808 N N . ASP A 1 108 ? 1.716 -12.266 -16.281 1 93.38 108 ASP A N 1
ATOM 809 C CA . ASP A 1 108 ? 2.141 -10.992 -16.844 1 93.38 108 ASP A CA 1
ATOM 810 C C . ASP A 1 108 ? 1.973 -9.859 -15.844 1 93.38 108 ASP A C 1
ATOM 812 O O . ASP A 1 108 ? 2.697 -8.859 -15.898 1 93.38 108 ASP A O 1
ATOM 816 N N . ALA A 1 109 ? 0.981 -10.031 -14.992 1 95.75 109 ALA A N 1
ATOM 817 C CA . ALA A 1 109 ? 0.731 -8.984 -14 1 95.75 109 ALA A CA 1
ATOM 818 C C . ALA A 1 109 ? 0.119 -9.57 -12.734 1 95.75 109 ALA A C 1
ATOM 820 O O . ALA A 1 109 ? -0.474 -10.648 -12.766 1 95.75 109 ALA A O 1
ATOM 821 N N . LEU A 1 110 ? 0.326 -8.859 -11.648 1 97.25 110 LEU A N 1
ATOM 822 C CA . LEU A 1 110 ? -0.331 -9.094 -10.367 1 97.25 110 LEU A CA 1
ATOM 823 C C . LEU A 1 110 ? -1.18 -7.891 -9.961 1 97.25 110 LEU A C 1
ATOM 825 O O . LEU A 1 110 ? -0.67 -6.773 -9.859 1 97.25 110 LEU A O 1
ATOM 829 N N . LEU A 1 111 ? -2.459 -8.117 -9.758 1 97.69 111 LEU A N 1
ATOM 830 C CA . LEU A 1 111 ? -3.387 -7.059 -9.367 1 97.69 111 LEU A CA 1
ATOM 831 C C . LEU A 1 111 ? -3.803 -7.203 -7.91 1 97.69 111 LEU A C 1
ATOM 833 O O . LEU A 1 111 ? -4.051 -8.32 -7.438 1 97.69 111 LEU A O 1
ATOM 837 N N . HIS A 1 112 ? -3.758 -6.199 -7.207 1 98.12 112 HIS A N 1
ATOM 838 C CA . HIS A 1 112 ? -4.434 -6.086 -5.918 1 98.12 112 HIS A CA 1
ATOM 839 C C . HIS A 1 112 ? -5.84 -5.52 -6.078 1 98.12 112 HIS A C 1
ATOM 841 O O . HIS A 1 112 ? -6.004 -4.371 -6.488 1 98.12 112 HIS A O 1
ATOM 847 N N . VAL A 1 113 ? -6.863 -6.297 -5.711 1 97.62 113 VAL A N 1
ATOM 848 C CA . VAL A 1 113 ? -8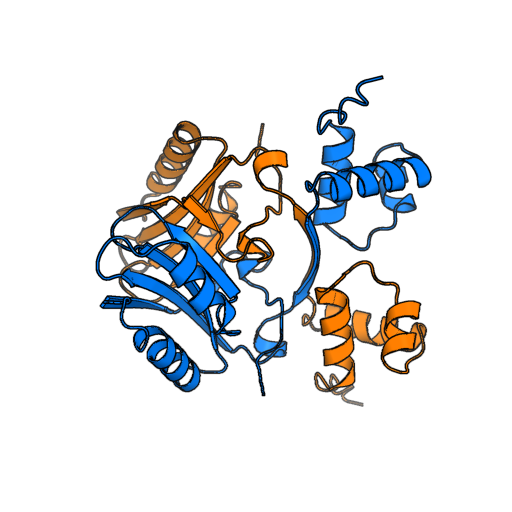.25 -5.945 -6.012 1 97.62 113 VAL A CA 1
ATOM 849 C C . VAL A 1 113 ? -9.062 -5.926 -4.723 1 97.62 113 VAL A C 1
ATOM 851 O O . VAL A 1 113 ? -8.922 -6.809 -3.871 1 97.62 113 VAL A O 1
ATOM 854 N N . ARG A 1 114 ? -9.898 -4.961 -4.605 1 97.06 114 ARG A N 1
ATOM 855 C CA . ARG A 1 114 ? -10.891 -4.891 -3.537 1 97.06 114 ARG A CA 1
ATOM 856 C C . ARG A 1 114 ? -12.305 -4.852 -4.102 1 97.06 114 ARG A C 1
ATOM 858 O O . ARG A 1 114 ? -12.523 -4.309 -5.188 1 97.06 114 ARG A O 1
ATOM 865 N N . ALA A 1 115 ? -13.172 -5.422 -3.375 1 97.06 115 ALA A N 1
ATOM 866 C CA . ALA A 1 115 ? -14.578 -5.461 -3.754 1 97.06 115 ALA A CA 1
ATOM 867 C C . ALA A 1 115 ? -15.477 -5.34 -2.527 1 97.06 115 ALA A C 1
ATOM 869 O O . ALA A 1 115 ? -15.023 -5.527 -1.396 1 97.06 115 ALA A O 1
ATOM 870 N N . ARG A 1 116 ? -16.734 -5.051 -2.785 1 95.81 116 ARG A N 1
ATOM 871 C CA . ARG A 1 116 ? -17.703 -4.906 -1.707 1 95.81 116 ARG A CA 1
ATOM 872 C C . ARG A 1 116 ? -18.031 -6.258 -1.072 1 95.81 116 ARG A C 1
ATOM 874 O O . ARG A 1 116 ? -18.281 -6.336 0.132 1 95.81 116 ARG A O 1
ATOM 881 N N . ASP A 1 117 ? -18.094 -7.246 -1.835 1 95.5 117 ASP A N 1
ATOM 882 C CA . ASP A 1 117 ? -18.344 -8.633 -1.452 1 95.5 117 ASP A CA 1
ATOM 883 C C . ASP A 1 117 ? -17.859 -9.594 -2.535 1 95.5 117 ASP A C 1
ATOM 885 O O . ASP A 1 117 ? -17.266 -9.172 -3.527 1 95.5 117 ASP A O 1
ATOM 889 N N . VAL A 1 118 ? -18.141 -10.867 -2.318 1 96.56 118 VAL A N 1
ATOM 890 C CA . VAL A 1 118 ? -17.625 -11.883 -3.225 1 96.56 118 VAL A CA 1
ATOM 891 C C . VAL A 1 118 ? -18.328 -11.789 -4.574 1 96.56 118 VAL A C 1
ATOM 893 O O . VAL A 1 118 ? -17.703 -11.984 -5.625 1 96.56 118 VAL A O 1
ATOM 896 N N . GLU A 1 119 ? -19.562 -11.477 -4.562 1 97.12 119 GLU A N 1
ATOM 897 C CA . GLU A 1 119 ? -20.328 -11.328 -5.801 1 97.12 119 GLU A CA 1
ATOM 898 C C . GLU A 1 119 ? -19.781 -10.188 -6.648 1 97.12 119 GLU A C 1
ATOM 900 O O . GLU A 1 119 ? -19.578 -10.344 -7.855 1 97.12 119 GLU A O 1
ATOM 905 N N . HIS A 1 120 ? -19.641 -9.062 -6.016 1 97.31 120 HIS A N 1
ATOM 906 C CA . HIS A 1 120 ? -19.047 -7.93 -6.703 1 97.31 120 HIS A CA 1
ATOM 907 C C . HIS A 1 120 ? -17.656 -8.281 -7.242 1 97.31 120 HIS A C 1
ATOM 909 O O . HIS A 1 120 ? -17.312 -7.902 -8.367 1 97.31 120 HIS A O 1
ATOM 915 N N . PHE A 1 121 ? -16.891 -9.062 -6.512 1 97.62 121 PHE A N 1
ATOM 916 C CA . PHE A 1 121 ? -15.57 -9.492 -6.953 1 97.62 121 PHE A CA 1
ATOM 917 C C . PHE A 1 121 ? -15.672 -10.32 -8.227 1 97.62 121 PHE A C 1
ATOM 919 O O . PHE A 1 121 ? -14.898 -10.125 -9.164 1 97.62 121 PHE A O 1
ATOM 926 N N . GLU A 1 122 ? -16.531 -11.172 -8.211 1 97.38 122 GLU A N 1
ATOM 927 C CA . GLU A 1 122 ? -16.734 -12 -9.398 1 97.38 122 GLU A CA 1
ATOM 928 C C . GLU A 1 122 ? -17.078 -11.148 -10.617 1 97.38 122 GLU A C 1
ATOM 930 O O . GLU A 1 122 ? -16.578 -11.398 -11.719 1 97.38 122 GLU A O 1
ATOM 935 N N . GLU A 1 123 ? -17.906 -10.18 -10.414 1 97.31 123 GLU A N 1
ATOM 936 C CA . GLU A 1 123 ? -18.25 -9.266 -11.492 1 97.31 123 GLU A CA 1
ATOM 937 C C . GLU A 1 123 ? -17.031 -8.523 -12.016 1 97.31 123 GLU A C 1
ATOM 939 O O . GLU A 1 123 ? -16.859 -8.375 -13.227 1 97.31 123 GLU A O 1
ATOM 944 N N . VAL A 1 124 ? -16.234 -8.047 -11.094 1 96.81 124 VAL A N 1
ATOM 945 C CA . VAL A 1 124 ? -15.023 -7.34 -11.461 1 96.81 124 VAL A CA 1
ATOM 946 C C . VAL A 1 124 ? -14.117 -8.258 -12.281 1 96.81 124 VAL A C 1
ATOM 948 O O . VAL A 1 124 ? -13.594 -7.852 -13.32 1 96.81 124 VAL A O 1
ATOM 951 N N . LEU A 1 125 ? -13.938 -9.492 -11.828 1 96.94 125 LEU A N 1
ATOM 952 C CA . LEU A 1 125 ? -13.102 -10.469 -12.516 1 96.94 125 LEU A CA 1
ATOM 953 C C . LEU A 1 125 ? -13.617 -10.734 -13.922 1 96.94 125 LEU A C 1
ATOM 955 O O . LEU A 1 125 ? -12.836 -10.844 -14.867 1 96.94 125 LEU A O 1
ATOM 959 N N . GLU A 1 126 ? -14.898 -10.828 -14.016 1 96.81 126 GLU A N 1
ATOM 960 C CA . GLU A 1 126 ? -15.508 -11.047 -15.32 1 96.81 126 GLU A CA 1
ATOM 961 C C . GLU A 1 126 ? -15.234 -9.883 -16.266 1 96.81 126 GLU A C 1
ATOM 963 O O . GLU A 1 126 ? -14.922 -10.094 -17.438 1 96.81 126 GLU A O 1
ATOM 968 N N . ARG A 1 127 ? -15.344 -8.68 -15.781 1 96.31 127 ARG A N 1
ATOM 969 C CA . ARG A 1 127 ? -15.055 -7.5 -16.594 1 96.31 127 ARG A CA 1
ATOM 970 C C . ARG A 1 127 ? -13.602 -7.488 -17.047 1 96.31 127 ARG A C 1
ATOM 972 O O . ARG A 1 127 ? -13.297 -7.113 -18.188 1 96.31 127 ARG A O 1
ATOM 979 N N . ILE A 1 128 ? -12.742 -7.906 -16.172 1 94.69 128 ILE A N 1
ATOM 980 C CA . ILE A 1 128 ? -11.32 -7.957 -16.5 1 94.69 128 ILE A CA 1
ATOM 981 C C . ILE A 1 128 ? -11.078 -9.008 -17.578 1 94.69 128 ILE A C 1
ATOM 983 O O . ILE A 1 128 ? -10.344 -8.766 -18.531 1 94.69 128 ILE A O 1
ATOM 987 N N . ARG A 1 129 ? -11.727 -10.102 -17.484 1 93.75 129 ARG A N 1
ATOM 988 C CA . ARG A 1 129 ? -11.508 -11.242 -18.375 1 93.75 129 ARG A CA 1
ATOM 989 C C . ARG A 1 129 ? -12.125 -11 -19.75 1 93.75 129 ARG A C 1
ATOM 991 O O . ARG A 1 129 ? -11.844 -11.727 -20.703 1 93.75 129 ARG A O 1
ATOM 998 N N . VAL A 1 130 ? -12.984 -10.047 -19.859 1 92.31 130 VAL A N 1
ATOM 999 C CA . VAL A 1 130 ? -13.602 -9.734 -21.141 1 92.31 130 VAL A CA 1
ATOM 1000 C C . VAL A 1 130 ? -12.562 -9.141 -22.094 1 92.31 130 VAL A C 1
ATOM 1002 O O . VAL A 1 130 ? -12.734 -9.18 -23.312 1 92.31 130 VAL A O 1
ATOM 1005 N N . GLU A 1 131 ? -11.555 -8.602 -21.516 1 90.88 131 GLU A N 1
ATOM 1006 C CA . GLU A 1 131 ? -10.484 -8.055 -22.359 1 90.88 131 GLU A CA 1
ATOM 1007 C C . GLU A 1 131 ? -9.836 -9.148 -23.203 1 90.88 131 GLU A C 1
ATOM 1009 O O . GLU A 1 131 ? -9.336 -10.133 -22.672 1 90.88 131 GLU A O 1
ATOM 1014 N N . PRO A 1 132 ? -9.695 -9.031 -24.5 1 87.62 132 PRO A N 1
ATOM 1015 C CA . PRO A 1 132 ? -9.328 -10.117 -25.406 1 87.62 132 PRO A CA 1
ATOM 1016 C C . PRO A 1 132 ? -7.895 -10.602 -25.188 1 87.62 132 PRO A C 1
ATOM 1018 O O . PRO A 1 132 ? -7.582 -11.758 -25.484 1 87.62 132 PRO A O 1
ATOM 1021 N N . PHE A 1 133 ? -7.109 -9.805 -24.719 1 90.06 133 PHE A N 1
ATOM 1022 C CA . PHE A 1 133 ? -5.711 -10.211 -24.609 1 90.06 133 PHE A CA 1
ATOM 1023 C C . PHE A 1 133 ? -5.461 -10.938 -23.281 1 90.06 133 PHE A C 1
ATOM 1025 O O . PHE A 1 133 ? -4.391 -11.508 -23.078 1 90.06 133 PHE A O 1
ATOM 1032 N N . ILE A 1 134 ? -6.398 -10.922 -22.453 1 92.69 134 ILE A N 1
ATOM 1033 C CA . ILE A 1 134 ? -6.262 -11.641 -21.188 1 92.69 134 ILE A CA 1
ATOM 1034 C C . ILE A 1 134 ? -6.703 -13.086 -21.359 1 92.69 134 ILE A C 1
ATOM 1036 O O . ILE A 1 134 ? -7.887 -13.367 -21.578 1 92.69 134 ILE A O 1
ATOM 1040 N N . ARG A 1 135 ? -5.801 -13.992 -21.25 1 92.88 135 ARG A N 1
ATOM 1041 C CA . ARG A 1 135 ? -6.031 -15.414 -21.453 1 92.88 135 ARG A CA 1
ATOM 1042 C C . ARG A 1 135 ? -6.641 -16.062 -20.219 1 92.88 135 ARG A C 1
ATOM 1044 O O . ARG A 1 135 ? -7.578 -16.859 -20.312 1 92.88 135 ARG A O 1
ATOM 1051 N N . LYS A 1 136 ? -6.086 -15.789 -19.078 1 94.06 136 LYS A N 1
ATOM 1052 C CA . LYS A 1 136 ? -6.543 -16.422 -17.844 1 94.06 136 LYS A CA 1
ATOM 1053 C C . LYS A 1 136 ? -6.172 -15.578 -16.625 1 94.06 136 LYS A C 1
ATOM 1055 O O . LYS A 1 136 ? -5.238 -14.773 -16.688 1 94.06 136 LYS A O 1
ATOM 1060 N N . THR A 1 137 ? -6.977 -15.781 -15.609 1 95.69 137 THR A N 1
ATOM 1061 C CA . THR A 1 137 ? -6.68 -15.172 -14.32 1 95.69 137 THR A CA 1
ATOM 1062 C C . THR A 1 137 ? -6.691 -16.219 -13.211 1 95.69 137 THR A C 1
ATOM 1064 O O . THR A 1 137 ? -7.453 -17.188 -13.273 1 95.69 137 THR A O 1
ATOM 1067 N N . ILE A 1 138 ? -5.828 -16.109 -12.258 1 96.25 138 ILE A N 1
ATOM 1068 C CA . ILE A 1 138 ? -5.816 -16.906 -11.039 1 96.25 138 ILE A CA 1
ATOM 1069 C C . ILE A 1 138 ? -5.871 -15.984 -9.82 1 96.25 138 ILE A C 1
ATOM 1071 O O . ILE A 1 138 ? -5.074 -15.055 -9.703 1 96.25 138 ILE A O 1
ATOM 1075 N N . SER A 1 139 ? -6.832 -16.266 -8.891 1 96.94 139 SER A N 1
ATOM 1076 C CA . SER A 1 139 ? -7.055 -15.359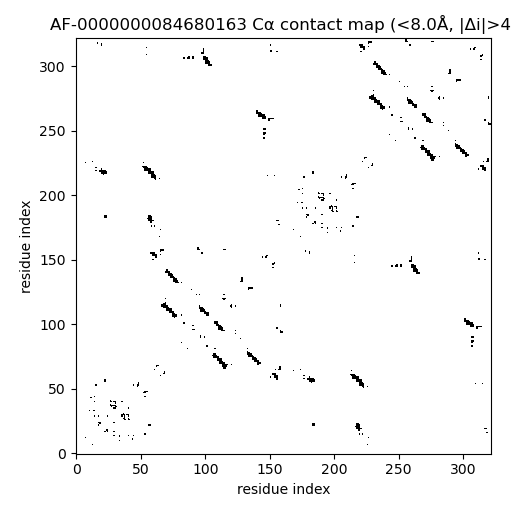 -7.777 1 96.94 139 SER A CA 1
ATOM 1077 C C . SER A 1 139 ? -6.863 -16.062 -6.438 1 96.94 139 SER A C 1
ATOM 1079 O O . SER A 1 139 ? -7.227 -17.219 -6.285 1 96.94 139 SER A O 1
ATOM 1081 N N . VAL A 1 140 ? -6.277 -15.367 -5.496 1 97.38 140 VAL A N 1
ATOM 1082 C CA . VAL A 1 140 ? -6.262 -15.781 -4.098 1 97.38 140 VAL A CA 1
ATOM 1083 C C . VAL A 1 140 ? -6.887 -14.695 -3.225 1 97.38 140 VAL A C 1
ATOM 1085 O O . VAL A 1 140 ? -6.598 -13.508 -3.395 1 97.38 140 VAL A O 1
ATOM 1088 N N . MET A 1 141 ? -7.746 -15.125 -2.322 1 97.62 141 MET A N 1
ATOM 1089 C CA . MET A 1 141 ? -8.406 -14.18 -1.429 1 97.62 141 MET A CA 1
ATOM 1090 C C . MET A 1 141 ? -7.543 -13.883 -0.21 1 97.62 141 MET A C 1
ATOM 1092 O O . MET A 1 141 ? -6.926 -14.789 0.353 1 97.62 141 MET A O 1
ATOM 1096 N N . VAL A 1 142 ? -7.504 -12.656 0.193 1 97.31 142 VAL A N 1
ATOM 1097 C CA . VAL A 1 142 ? -6.816 -12.273 1.423 1 97.31 142 VAL A CA 1
ATOM 1098 C C . VAL A 1 142 ? -7.711 -12.562 2.627 1 97.31 142 VAL A C 1
ATOM 1100 O O . VAL A 1 142 ? -8.859 -12.117 2.68 1 97.31 142 VAL A O 1
ATOM 1103 N N . LEU A 1 143 ? -7.168 -13.297 3.523 1 94.38 143 LEU A N 1
ATOM 1104 C CA . LEU A 1 143 ? -7.938 -13.625 4.719 1 94.38 143 LEU A CA 1
ATOM 1105 C C . LEU A 1 143 ? -7.598 -12.68 5.863 1 94.38 143 LEU A C 1
ATOM 1107 O O . LEU A 1 143 ? -8.477 -12.281 6.629 1 94.38 143 LEU A O 1
ATOM 1111 N N . SER A 1 144 ? -6.344 -12.328 5.988 1 94.19 144 SER A N 1
ATOM 1112 C CA . SER A 1 144 ? -5.926 -11.406 7.039 1 94.19 144 SER A CA 1
ATOM 1113 C C . SER A 1 144 ? -4.621 -10.703 6.672 1 94.19 144 SER A C 1
ATOM 1115 O O . SER A 1 144 ? -3.873 -11.18 5.816 1 94.19 144 SER A O 1
ATOM 1117 N N . HIS A 1 145 ? -4.426 -9.594 7.254 1 94.81 145 HIS A N 1
ATOM 1118 C CA . HIS A 1 145 ? -3.154 -8.883 7.172 1 94.81 145 HIS A CA 1
ATOM 1119 C C . HIS A 1 145 ? -2.309 -9.133 8.422 1 94.81 145 HIS A C 1
ATOM 1121 O O . HIS A 1 145 ? -2.744 -8.844 9.539 1 94.81 145 HIS A O 1
ATOM 1127 N N . LEU A 1 146 ? -1.12 -9.57 8.227 1 94.38 146 LEU A N 1
ATOM 1128 C CA . LEU A 1 146 ? -0.23 -9.867 9.352 1 94.38 146 LEU A CA 1
ATOM 1129 C C . LEU A 1 146 ? 0.505 -8.609 9.805 1 94.38 146 LEU A C 1
ATOM 1131 O O . LEU A 1 146 ? 1.084 -8.586 10.891 1 94.38 146 LEU A O 1
ATOM 1135 N N . LEU A 1 147 ? 0.558 -7.629 8.969 1 92.31 147 LEU A N 1
ATOM 1136 C CA . LEU A 1 147 ? 0.994 -6.273 9.289 1 92.31 147 LEU A CA 1
ATOM 1137 C C . LEU A 1 147 ? -0.133 -5.273 9.055 1 92.31 147 LEU A C 1
ATOM 1139 O O . LEU A 1 147 ? -0.184 -4.621 8.008 1 92.31 147 LEU A O 1
ATOM 1143 N N . PRO A 1 148 ? -0.93 -5.074 10.039 1 88.94 148 PRO A N 1
ATOM 1144 C CA . PRO A 1 148 ? -2.121 -4.242 9.852 1 88.94 148 PRO A CA 1
ATOM 1145 C C . PRO A 1 148 ? -1.784 -2.781 9.562 1 88.94 148 PRO A C 1
ATOM 1147 O O . PRO A 1 148 ? -2.619 -2.043 9.039 1 88.94 148 PRO A O 1
ATOM 1150 N N . GLU A 1 149 ? -0.594 -2.379 9.836 1 84.19 149 GLU A N 1
ATOM 1151 C CA . GLU A 1 149 ? -0.207 -0.984 9.641 1 84.19 149 GLU A CA 1
ATOM 1152 C C . GLU A 1 149 ? 0.389 -0.767 8.25 1 84.19 149 GLU A C 1
ATOM 1154 O O . GLU A 1 149 ? 0.667 0.368 7.859 1 84.19 149 GLU A O 1
ATOM 1159 N N . SER A 1 150 ? 0.543 -1.899 7.504 1 88.94 150 SER A N 1
ATOM 1160 C CA . SER A 1 150 ? 1.093 -1.761 6.16 1 88.94 150 SER A CA 1
ATOM 1161 C C . SER A 1 150 ? 0.137 -0.998 5.246 1 88.94 150 SER A C 1
ATOM 1163 O O . SER A 1 150 ? -1.08 -1.048 5.434 1 88.94 150 SER A O 1
ATOM 1165 N N . PRO A 1 151 ? 0.69 -0.318 4.258 1 84 151 PRO A N 1
ATOM 1166 C CA . PRO A 1 151 ? -0.17 0.406 3.318 1 84 151 PRO A CA 1
ATOM 1167 C C . PRO A 1 151 ? -1.154 -0.51 2.594 1 84 151 PRO A C 1
ATOM 1169 O O . PRO A 1 151 ? -2.275 -0.097 2.285 1 84 151 PRO A O 1
ATOM 1172 N N . GLU A 1 152 ? -0.828 -1.736 2.412 1 90.62 152 GLU A N 1
ATOM 1173 C CA . GLU A 1 152 ? -1.667 -2.697 1.703 1 90.62 152 GLU A CA 1
ATOM 1174 C C . GLU A 1 152 ? -2.908 -3.053 2.516 1 90.62 152 GLU A C 1
ATOM 1176 O O . GLU A 1 152 ? -3.924 -3.475 1.957 1 90.62 152 GLU A O 1
ATOM 1181 N N . ALA A 1 153 ? -2.785 -2.857 3.816 1 91.88 153 ALA A N 1
ATOM 1182 C CA . ALA A 1 153 ? -3.891 -3.23 4.695 1 91.88 153 ALA A CA 1
ATOM 1183 C C . ALA A 1 153 ? -4.965 -2.146 4.715 1 91.88 153 ALA A C 1
ATOM 1185 O O . ALA A 1 153 ? -6.086 -2.383 5.168 1 91.88 153 ALA A O 1
ATOM 1186 N N . GLY A 1 154 ? -4.582 -0.997 4.211 1 90.44 154 GLY A N 1
ATOM 1187 C CA . GLY A 1 154 ? -5.516 0.118 4.191 1 90.44 154 GLY A CA 1
ATOM 1188 C C . GLY A 1 154 ? -6.062 0.417 2.809 1 90.44 154 GLY A C 1
ATOM 1189 O O . GLY A 1 154 ? -5.562 -0.104 1.811 1 90.44 154 GLY A O 1
ATOM 1190 N N . ALA A 1 155 ? -7.113 1.225 2.785 1 88.38 155 ALA A N 1
ATOM 1191 C CA . ALA A 1 155 ? -7.688 1.678 1.521 1 88.38 155 ALA A CA 1
ATOM 1192 C C . ALA A 1 155 ? -7.43 3.166 1.304 1 88.38 155 ALA A C 1
ATOM 1194 O O . ALA A 1 155 ? -7.23 3.916 2.264 1 88.38 155 ALA A O 1
ATOM 1195 N N . THR A 1 156 ? -7.406 3.426 -0.062 1 79.88 156 THR A N 1
ATOM 1196 C CA . THR A 1 156 ? -7.078 4.816 -0.36 1 79.88 156 THR A CA 1
ATOM 1197 C C . THR A 1 156 ? -8.227 5.496 -1.1 1 79.88 156 THR A C 1
ATOM 1199 O O . THR A 1 156 ? -8.109 6.656 -1.496 1 79.88 156 THR A O 1
ATOM 1202 N N . HIS A 1 157 ? -9.242 4.746 -1.394 1 80.75 157 HIS A N 1
ATOM 1203 C CA . HIS A 1 157 ? -10.438 5.348 -1.98 1 80.75 157 HIS A CA 1
ATOM 1204 C C . HIS A 1 157 ? -11.68 4.527 -1.666 1 80.75 157 HIS A C 1
ATOM 1206 O O . HIS A 1 157 ? -11.578 3.35 -1.312 1 80.75 157 HIS A O 1
ATOM 1212 N N . ALA A 1 158 ? -12.797 5.188 -1.837 1 79.69 158 ALA A N 1
ATOM 1213 C CA . ALA A 1 158 ? -14.062 4.547 -1.49 1 79.69 158 ALA A CA 1
ATOM 1214 C C . ALA A 1 158 ? -14.555 3.654 -2.625 1 79.69 158 ALA A C 1
ATOM 1216 O O . ALA A 1 158 ? -14.297 3.934 -3.799 1 79.69 158 ALA A O 1
ATOM 1217 N N . ALA A 1 159 ? -15.289 2.621 -2.131 1 84.31 159 ALA A N 1
ATOM 1218 C CA . ALA A 1 159 ? -15.953 1.77 -3.115 1 84.31 159 ALA A CA 1
ATOM 1219 C C . ALA A 1 159 ? -17.047 2.539 -3.859 1 84.31 159 ALA A C 1
ATOM 1221 O O . ALA A 1 159 ? -17.766 3.336 -3.262 1 84.31 159 ALA A O 1
ATOM 1222 N N . PRO A 1 160 ? -16.984 2.332 -5.215 1 75.44 160 PRO A N 1
ATOM 1223 C CA . PRO A 1 160 ? -18.078 2.98 -5.949 1 75.44 160 PRO A CA 1
ATOM 1224 C C . PRO A 1 160 ? -19.453 2.492 -5.512 1 75.44 160 PRO A C 1
ATOM 1226 O O . PRO A 1 160 ? -19.594 1.351 -5.07 1 75.44 160 PRO A O 1
ATOM 1229 N N . GLU A 1 161 ? -20.484 3.396 -5.289 1 65.75 161 GLU A N 1
ATOM 1230 C CA . GLU A 1 161 ? -21.859 3.055 -4.938 1 65.75 161 GLU A CA 1
ATOM 1231 C C . GLU A 1 161 ? -22.5 2.178 -6.008 1 65.75 161 GLU A C 1
ATOM 1233 O O . GLU A 1 161 ? -22.156 2.275 -7.188 1 65.75 161 GLU A O 1
ATOM 1238 N N . MET B 1 1 ? -26.5 7.195 28.5 1 26.3 1 MET B N 1
ATOM 1239 C CA . MET B 1 1 ? -26.516 7.902 27.219 1 26.3 1 MET B CA 1
ATOM 1240 C C . MET B 1 1 ? -25.578 7.234 26.203 1 26.3 1 MET B C 1
ATOM 1242 O O . MET B 1 1 ? -24.359 7.27 26.375 1 26.3 1 MET B O 1
ATOM 1246 N N . ASN B 1 2 ? -25.812 6.062 25.688 1 33.09 2 ASN B N 1
ATOM 1247 C CA . ASN B 1 2 ? -25.031 5.18 24.828 1 33.09 2 ASN B CA 1
ATOM 1248 C C . ASN B 1 2 ? -24.438 5.93 23.641 1 33.09 2 ASN B C 1
ATOM 1250 O O . ASN B 1 2 ? -25.156 6.367 22.734 1 33.09 2 ASN B O 1
ATOM 1254 N N . SER B 1 3 ? -23.562 6.902 23.859 1 37.75 3 SER B N 1
ATOM 1255 C CA . SER B 1 3 ? -22.906 7.707 22.828 1 37.75 3 SER B CA 1
ATOM 1256 C C . SER B 1 3 ? -22.688 6.898 21.562 1 37.75 3 SER B C 1
ATOM 1258 O O . SER B 1 3 ? -21.812 6.02 21.516 1 37.75 3 SER B O 1
ATOM 1260 N N . ARG B 1 4 ? -23.703 6.438 21.016 1 39.03 4 ARG B N 1
ATOM 1261 C CA . ARG B 1 4 ? -23.797 5.652 19.797 1 39.03 4 ARG B CA 1
ATOM 1262 C C . ARG B 1 4 ? -22.828 6.168 18.734 1 39.03 4 ARG B C 1
ATOM 1264 O O . ARG B 1 4 ? -22.828 7.359 18.422 1 39.03 4 ARG B O 1
ATOM 1271 N N . THR B 1 5 ? -21.562 5.789 18.531 1 48.78 5 THR B N 1
ATOM 1272 C CA . THR B 1 5 ? -20.547 6.043 17.516 1 48.78 5 THR B CA 1
ATOM 1273 C C . THR B 1 5 ? -21.203 6.391 16.188 1 48.78 5 THR B C 1
ATOM 1275 O O . THR B 1 5 ? -21.984 5.605 15.641 1 48.78 5 THR B O 1
ATOM 1278 N N . ALA B 1 6 ? -21.625 7.566 16 1 54.94 6 ALA B N 1
ATOM 1279 C CA . ALA B 1 6 ? -22.281 8.062 14.789 1 54.94 6 ALA B CA 1
ATOM 1280 C C . ALA B 1 6 ? -21.719 7.375 13.547 1 54.94 6 ALA B C 1
ATOM 1282 O O . ALA B 1 6 ? -20.516 7.176 13.43 1 54.94 6 ALA B O 1
ATOM 1283 N N . PRO B 1 7 ? -22.578 6.742 12.797 1 63.38 7 PRO B N 1
ATOM 1284 C CA . PRO B 1 7 ? -22.25 6.012 11.57 1 63.38 7 PRO B CA 1
ATOM 1285 C C . PRO B 1 7 ? -21.406 6.836 10.602 1 63.38 7 PRO B C 1
ATOM 1287 O O . PRO B 1 7 ? -21.438 8.07 10.648 1 63.38 7 PRO B O 1
ATOM 1290 N N . PHE B 1 8 ? -20.312 6.289 10.094 1 75.12 8 PHE B N 1
ATOM 1291 C CA . PHE B 1 8 ? -19.562 6.836 8.969 1 75.12 8 PHE B CA 1
ATOM 1292 C C . PHE B 1 8 ? -20.516 7.422 7.922 1 75.12 8 PHE B C 1
ATOM 1294 O O . PHE B 1 8 ? -21.031 6.695 7.074 1 75.12 8 PHE B O 1
ATOM 1301 N N . ASP B 1 9 ? -20.828 8.734 8.086 1 85.44 9 ASP B N 1
ATOM 1302 C CA . ASP B 1 9 ? -21.812 9.375 7.211 1 85.44 9 ASP B CA 1
ATOM 1303 C C . ASP B 1 9 ? -21.125 10.094 6.047 1 85.44 9 ASP B C 1
ATOM 1305 O O . ASP B 1 9 ? -19.938 9.898 5.812 1 85.44 9 ASP B O 1
ATOM 1309 N N . ASP B 1 10 ? -21.922 10.836 5.32 1 88.75 10 ASP B N 1
ATOM 1310 C CA . ASP B 1 10 ? -21.438 11.469 4.09 1 88.75 10 ASP B CA 1
ATOM 1311 C C . ASP B 1 10 ? -20.344 12.492 4.383 1 88.75 10 ASP B C 1
ATOM 1313 O O . ASP B 1 10 ? -19.406 12.633 3.611 1 88.75 10 ASP B O 1
ATOM 1317 N N . LEU B 1 11 ? -20.531 13.195 5.422 1 91.38 11 LEU B N 1
ATOM 1318 C CA . LEU B 1 11 ? -19.516 14.188 5.789 1 91.38 11 LEU B CA 1
ATOM 1319 C C . LEU B 1 11 ? -18.203 13.516 6.141 1 91.38 11 LEU B C 1
ATOM 1321 O O . LEU B 1 11 ? -17.125 13.977 5.727 1 91.38 11 LEU B O 1
ATOM 1325 N N . ASP B 1 12 ? -18.297 12.438 6.918 1 93.06 12 ASP B N 1
ATOM 1326 C CA . ASP B 1 12 ? -17.094 11.672 7.242 1 93.06 12 ASP B CA 1
ATOM 1327 C C . ASP B 1 12 ? -16.406 11.188 5.977 1 93.06 12 ASP B C 1
ATOM 1329 O O . ASP B 1 12 ? -15.172 11.25 5.875 1 93.06 12 ASP B O 1
ATOM 1333 N N . ARG B 1 13 ? -17.188 10.773 5.031 1 90.25 13 ARG B N 1
ATOM 1334 C CA . ARG B 1 13 ? -16.641 10.281 3.773 1 90.25 13 ARG B CA 1
ATOM 1335 C C . ARG B 1 13 ? -15.898 11.391 3.035 1 90.25 13 ARG B C 1
ATOM 1337 O O . ARG B 1 13 ? -14.82 11.156 2.479 1 90.25 13 ARG B O 1
ATOM 1344 N N . ARG B 1 14 ? -16.438 12.5 3.002 1 92.44 14 ARG B N 1
ATOM 1345 C CA . ARG B 1 14 ? -15.805 13.625 2.314 1 92.44 14 ARG B CA 1
ATOM 1346 C C . ARG B 1 14 ? -14.523 14.055 3.02 1 92.44 14 ARG B C 1
ATOM 1348 O O . ARG B 1 14 ? -13.531 14.398 2.367 1 92.44 14 ARG B O 1
ATOM 1355 N N . ILE B 1 15 ? -14.578 14.039 4.316 1 94.69 15 ILE B N 1
ATOM 1356 C CA . ILE B 1 15 ? -13.398 14.375 5.102 1 94.69 15 ILE B CA 1
ATOM 1357 C C . ILE B 1 15 ? -12.281 13.375 4.797 1 94.69 15 ILE B C 1
ATOM 1359 O O . ILE B 1 15 ? -11.148 13.773 4.523 1 94.69 15 ILE B O 1
ATOM 1363 N N . VAL B 1 16 ? -12.641 12.117 4.816 1 93.56 16 VAL B N 1
ATOM 1364 C CA . VAL B 1 16 ? -11.672 11.047 4.582 1 93.56 16 VAL B CA 1
ATOM 1365 C C . VAL B 1 16 ? -11.117 11.156 3.166 1 93.56 16 VAL B C 1
ATOM 1367 O O . VAL B 1 16 ? -9.914 11.008 2.951 1 93.56 16 VAL B O 1
ATOM 1370 N N . THR B 1 17 ? -11.992 11.453 2.246 1 91.06 17 THR B N 1
ATOM 1371 C CA . THR B 1 17 ? -11.57 11.602 0.858 1 91.06 17 THR B CA 1
ATOM 1372 C C . THR B 1 17 ? -10.555 12.734 0.722 1 91.06 17 THR B C 1
ATOM 1374 O O . THR B 1 17 ? -9.539 12.578 0.041 1 91.06 17 THR B O 1
ATOM 1377 N N . ALA B 1 18 ? -10.82 13.805 1.357 1 93.69 18 ALA B N 1
ATOM 1378 C CA . ALA B 1 18 ? -9.914 14.945 1.325 1 93.69 18 ALA B CA 1
ATOM 1379 C C . ALA B 1 18 ? -8.562 14.594 1.938 1 93.69 18 ALA B C 1
ATOM 1381 O O . ALA B 1 18 ? -7.512 14.93 1.385 1 93.69 18 ALA B O 1
ATOM 1382 N N . LEU B 1 19 ? -8.602 13.875 3.035 1 94.12 19 LEU B N 1
ATOM 1383 C CA . LEU B 1 19 ? -7.375 13.516 3.74 1 94.12 19 LEU B CA 1
ATOM 1384 C C . LEU B 1 19 ? -6.59 12.461 2.967 1 94.12 19 LEU B C 1
ATOM 1386 O O . LEU B 1 19 ? -5.355 12.445 3.012 1 94.12 19 LEU B O 1
ATOM 1390 N N . MET B 1 20 ? -7.273 11.609 2.279 1 92.19 20 MET B N 1
ATOM 1391 C CA . MET B 1 20 ? -6.605 10.609 1.455 1 92.19 20 MET B CA 1
ATOM 1392 C C . MET B 1 20 ? -5.926 11.258 0.253 1 92.19 20 MET B C 1
ATOM 1394 O O . MET B 1 20 ? -4.863 10.805 -0.183 1 92.19 20 MET B O 1
ATOM 1398 N N . ALA B 1 21 ? -6.512 12.297 -0.209 1 91.62 21 ALA B N 1
ATOM 1399 C CA . ALA B 1 21 ? -5.91 13.047 -1.311 1 91.62 21 ALA B CA 1
ATOM 1400 C C . ALA B 1 21 ? -4.68 13.82 -0.843 1 91.62 21 ALA B C 1
ATOM 1402 O O . ALA B 1 21 ? -3.668 13.875 -1.548 1 91.62 21 ALA B O 1
ATOM 1403 N N . ASN B 1 22 ? -4.816 14.359 0.299 1 93.94 22 ASN B N 1
ATOM 1404 C CA . ASN B 1 22 ? -3.721 15.086 0.936 1 93.94 22 ASN B CA 1
ATOM 1405 C C . ASN B 1 22 ? -3.889 15.133 2.451 1 93.94 22 ASN B C 1
ATOM 1407 O O . ASN B 1 22 ? -4.629 15.969 2.973 1 93.94 22 ASN B O 1
ATOM 1411 N N . ALA B 1 23 ? -3.059 14.367 3.076 1 94.38 23 ALA B N 1
ATOM 1412 C CA . ALA B 1 23 ? -3.178 14.242 4.527 1 94.38 23 ALA B CA 1
ATOM 1413 C C . ALA B 1 23 ? -2.736 15.523 5.227 1 94.38 23 ALA B C 1
ATOM 1415 O O . ALA B 1 23 ? -3.02 15.719 6.41 1 94.38 23 ALA B O 1
ATOM 1416 N N . ARG B 1 24 ? -2.113 16.406 4.551 1 94.69 24 ARG B N 1
ATOM 1417 C CA . ARG B 1 24 ? -1.588 17.609 5.188 1 94.69 24 ARG B CA 1
ATOM 1418 C C . ARG B 1 24 ? -2.549 18.781 5.02 1 94.69 24 ARG B C 1
ATOM 1420 O O . ARG B 1 24 ? -2.297 19.875 5.531 1 94.69 24 ARG B O 1
ATOM 1427 N N . SER B 1 25 ? -3.598 18.578 4.312 1 95.25 25 SER B N 1
ATOM 1428 C CA . SER B 1 25 ? -4.605 19.625 4.227 1 95.25 25 SER B CA 1
ATOM 1429 C C . SER B 1 25 ? -5.07 20.062 5.609 1 95.25 25 SER B C 1
ATOM 1431 O O . SER B 1 25 ? -5.324 19.219 6.48 1 95.25 25 SER B O 1
ATOM 1433 N N . SER B 1 26 ? -5.145 21.391 5.777 1 95.31 26 SER B N 1
ATOM 1434 C CA . SER B 1 26 ? -5.586 21.891 7.074 1 95.31 26 SER B CA 1
ATOM 1435 C C . SER B 1 26 ? -7.07 21.609 7.297 1 95.31 26 SER B C 1
ATOM 1437 O O . SER B 1 26 ? -7.832 21.469 6.336 1 95.31 26 SER B O 1
ATOM 1439 N N . PHE B 1 27 ? -7.434 21.547 8.539 1 96.38 27 PHE B N 1
ATOM 1440 C CA . PHE B 1 27 ? -8.844 21.344 8.859 1 96.38 27 PHE B CA 1
ATOM 1441 C C . PHE B 1 27 ? -9.688 22.516 8.352 1 96.38 27 PHE B C 1
ATOM 1443 O O . PHE B 1 27 ? -10.828 22.328 7.934 1 96.38 27 PHE B O 1
ATOM 1450 N N . ALA B 1 28 ? -9.086 23.672 8.359 1 96.69 28 ALA B N 1
ATOM 1451 C CA . ALA B 1 28 ? -9.766 24.859 7.832 1 96.69 28 ALA B CA 1
ATOM 1452 C C . ALA B 1 28 ? -10.047 24.703 6.34 1 96.69 28 ALA B C 1
ATOM 1454 O O . ALA B 1 28 ? -11.164 24.984 5.887 1 96.69 28 ALA B O 1
ATOM 1455 N N . GLU B 1 29 ? -9.094 24.281 5.59 1 96.44 29 GLU B N 1
ATOM 1456 C CA . GLU B 1 29 ? -9.25 24.078 4.156 1 96.44 29 GLU B CA 1
ATOM 1457 C C . GLU B 1 29 ? -10.297 23 3.869 1 96.44 29 GLU B C 1
ATOM 1459 O O . GLU B 1 29 ? -11.133 23.156 2.982 1 96.44 29 GLU B O 1
ATOM 1464 N N . ILE B 1 30 ? -10.203 21.891 4.621 1 96.38 30 ILE B N 1
ATOM 1465 C CA . ILE B 1 30 ? -11.156 20.797 4.453 1 96.38 30 ILE B CA 1
ATOM 1466 C C . ILE B 1 30 ? -12.562 21.297 4.773 1 96.38 30 ILE B C 1
ATOM 1468 O O . ILE B 1 30 ? -13.5 21.062 4.012 1 96.38 30 ILE B O 1
ATOM 1472 N N . GLY B 1 31 ? -12.695 22 5.871 1 96.56 31 GLY B N 1
ATOM 1473 C CA . GLY B 1 31 ? -13.984 22.531 6.27 1 96.56 31 GLY B CA 1
ATOM 1474 C C . GLY B 1 31 ? -14.594 23.453 5.23 1 96.56 31 GLY B C 1
ATOM 1475 O O . GLY B 1 31 ? -15.789 23.391 4.949 1 96.56 31 GLY B O 1
ATOM 1476 N N . ALA B 1 32 ? -13.789 24.328 4.617 1 96.25 32 ALA B N 1
ATOM 1477 C CA . ALA B 1 32 ? -14.242 25.281 3.602 1 96.25 32 ALA B CA 1
ATOM 1478 C C . ALA B 1 32 ? -14.812 24.547 2.389 1 96.25 32 ALA B C 1
ATOM 1480 O O . ALA B 1 32 ? -15.773 25.016 1.767 1 96.25 32 ALA B O 1
ATOM 1481 N N . THR B 1 33 ? -14.305 23.438 2.104 1 93.88 33 THR B N 1
ATOM 1482 C CA . THR B 1 33 ? -14.703 22.672 0.925 1 93.88 33 THR B CA 1
ATOM 1483 C C . THR B 1 33 ? -16.016 21.922 1.181 1 93.88 33 THR B C 1
ATOM 1485 O O . THR B 1 33 ? -16.812 21.75 0.267 1 93.88 33 THR B O 1
ATOM 1488 N N . ILE B 1 34 ? -16.266 21.562 2.414 1 93.62 34 ILE B N 1
ATOM 1489 C CA . ILE B 1 34 ? -17.391 20.656 2.611 1 93.62 34 ILE B CA 1
ATOM 1490 C C . ILE B 1 34 ? -18.453 21.312 3.482 1 93.62 34 ILE B C 1
ATOM 1492 O O . ILE B 1 34 ? -19.453 20.688 3.838 1 93.62 34 ILE B O 1
ATOM 1496 N N . GLY B 1 35 ? -18.219 22.531 3.996 1 94.19 35 GLY B N 1
ATOM 1497 C CA . GLY B 1 35 ? -19.234 23.312 4.703 1 94.19 35 GLY B CA 1
ATOM 1498 C C . GLY B 1 35 ? -19.219 23.062 6.199 1 94.19 35 GLY B C 1
ATOM 1499 O O . GLY B 1 35 ? -20.281 22.984 6.824 1 94.19 35 GLY B O 1
ATOM 1500 N N . LEU B 1 36 ? -18.109 22.859 6.77 1 95.81 36 LEU B N 1
ATOM 1501 C CA . LEU B 1 36 ? -17.953 22.703 8.211 1 95.81 36 LEU B CA 1
ATOM 1502 C C . LEU B 1 36 ? -16.906 23.672 8.75 1 95.81 36 LEU B C 1
ATOM 1504 O O . LEU B 1 36 ? -16.094 24.219 7.996 1 95.81 36 LEU B O 1
ATOM 1508 N N . SER B 1 37 ? -17.016 23.906 10.031 1 96.81 37 SER B N 1
ATOM 1509 C CA . SER B 1 37 ? -15.953 24.656 10.695 1 96.81 37 SER B CA 1
ATOM 1510 C C . SER B 1 37 ? -14.703 23.797 10.867 1 96.81 37 SER B C 1
ATOM 1512 O O . SER B 1 37 ? -14.766 22.578 10.828 1 96.81 37 SER B O 1
ATOM 1514 N N . SER B 1 38 ? -13.594 24.484 11.062 1 97.31 38 SER B N 1
ATOM 1515 C CA . SER B 1 38 ? -12.344 23.781 11.344 1 97.31 38 SER B CA 1
ATOM 1516 C C . SER B 1 38 ? -12.469 22.906 12.586 1 97.31 38 SER B C 1
ATOM 1518 O O . SER B 1 38 ? -11.953 21.781 12.625 1 97.31 38 SER B O 1
ATOM 1520 N N . THR B 1 39 ? -13.141 23.391 13.555 1 97.25 39 THR B N 1
ATOM 1521 C CA . THR B 1 39 ? -13.312 22.672 14.812 1 97.25 39 THR B CA 1
ATOM 1522 C C . THR B 1 39 ? -14.164 21.422 14.609 1 97.25 39 THR B C 1
ATOM 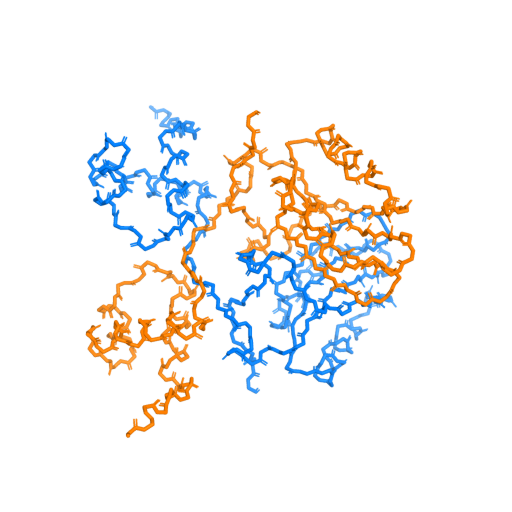1524 O O . THR B 1 39 ? -13.867 20.359 15.172 1 97.25 39 THR B O 1
ATOM 1527 N N . ALA B 1 40 ? -15.164 21.547 13.844 1 96.5 40 ALA B N 1
ATOM 1528 C CA . ALA B 1 40 ? -16.031 20.406 13.555 1 96.5 40 ALA B CA 1
ATOM 1529 C C . ALA B 1 40 ? -15.273 19.328 12.789 1 96.5 40 ALA B C 1
ATOM 1531 O O . ALA B 1 40 ? -15.43 18.141 13.07 1 96.5 40 ALA B O 1
ATOM 1532 N N . VAL B 1 41 ? -14.477 19.75 11.805 1 97.06 41 VAL B N 1
ATOM 1533 C CA . VAL B 1 41 ? -13.664 18.812 11.047 1 97.06 41 VAL B CA 1
ATOM 1534 C C . VAL B 1 41 ? -12.695 18.094 11.984 1 97.06 41 VAL B C 1
ATOM 1536 O O . VAL B 1 41 ? -12.555 16.859 11.938 1 97.06 41 VAL B O 1
ATOM 1539 N N . LYS B 1 42 ? -12.039 18.844 12.82 1 96.69 42 LYS B N 1
ATOM 1540 C CA . LYS B 1 42 ? -11.086 18.25 13.758 1 96.69 42 LYS B CA 1
ATOM 1541 C C . LYS B 1 42 ? -11.766 17.219 14.656 1 96.69 42 LYS B C 1
ATOM 1543 O O . LYS B 1 42 ? -11.227 16.141 14.883 1 96.69 42 LYS B O 1
ATOM 1548 N N . ARG B 1 43 ? -12.859 17.531 15.195 1 96.62 43 ARG B N 1
ATOM 1549 C CA . ARG B 1 43 ? -13.586 16.625 16.062 1 96.62 43 ARG B CA 1
ATOM 1550 C C . ARG B 1 43 ? -13.938 15.328 15.344 1 96.62 43 ARG B C 1
ATOM 1552 O O . ARG B 1 43 ? -13.805 14.242 15.906 1 96.62 43 ARG B O 1
ATOM 1559 N N . ARG B 1 44 ? -14.344 15.484 14.156 1 96.12 44 ARG B N 1
ATOM 1560 C CA . ARG B 1 44 ? -14.695 14.305 13.375 1 96.12 44 ARG B CA 1
ATOM 1561 C C . ARG B 1 44 ? -13.453 13.469 13.055 1 96.12 44 ARG B C 1
ATOM 1563 O O . ARG B 1 44 ? -13.492 12.242 13.141 1 96.12 44 ARG B O 1
ATOM 1570 N N . VAL B 1 45 ? -12.406 14.094 12.656 1 96.31 45 VAL B N 1
ATOM 1571 C CA . VAL B 1 45 ? -11.164 13.391 12.367 1 96.31 45 VAL B CA 1
ATOM 1572 C C . VAL B 1 45 ? -10.68 12.656 13.617 1 96.31 45 VAL B C 1
ATOM 1574 O O . VAL B 1 45 ? -10.273 11.5 13.547 1 96.31 45 VAL B O 1
ATOM 1577 N N . ASP B 1 46 ? -10.766 13.375 14.758 1 96.12 46 ASP B N 1
ATOM 1578 C CA . ASP B 1 46 ? -10.383 12.742 16.016 1 96.12 46 ASP B CA 1
ATOM 1579 C C . ASP B 1 46 ? -11.234 11.508 16.297 1 96.12 46 ASP B C 1
ATOM 1581 O O . ASP B 1 46 ? -10.711 10.469 16.719 1 96.12 46 ASP B O 1
ATOM 1585 N N . ARG B 1 47 ? -12.43 11.609 16.109 1 95.5 47 ARG B N 1
ATOM 1586 C CA . ARG B 1 47 ? -13.336 10.484 16.312 1 95.5 47 ARG B CA 1
ATOM 1587 C C . ARG B 1 47 ? -13.008 9.336 15.367 1 95.5 47 ARG B C 1
ATOM 1589 O O . ARG B 1 47 ? -12.984 8.172 15.781 1 95.5 47 ARG B O 1
ATOM 1596 N N . LEU B 1 48 ? -12.773 9.68 14.086 1 95.12 48 LEU B N 1
ATOM 1597 C CA . LEU B 1 48 ? -12.453 8.664 13.086 1 95.12 48 LEU B CA 1
ATOM 1598 C C . LEU B 1 48 ? -11.148 7.965 13.43 1 95.12 48 LEU B C 1
ATOM 1600 O O . LEU B 1 48 ? -10.984 6.773 13.156 1 95.12 48 LEU B O 1
ATOM 1604 N N . ARG B 1 49 ? -10.258 8.633 14.016 1 94.38 49 ARG B N 1
ATOM 1605 C CA . ARG B 1 49 ? -9.008 8.031 14.477 1 94.38 49 ARG B CA 1
ATOM 1606 C C . ARG B 1 49 ? -9.242 7.141 15.688 1 94.38 49 ARG B C 1
ATOM 1608 O O . ARG B 1 49 ? -8.734 6.02 15.75 1 94.38 49 ARG B O 1
ATOM 1615 N N . GLU B 1 50 ? -10.023 7.621 16.578 1 94.31 50 GLU B N 1
ATOM 1616 C CA . GLU B 1 50 ? -10.297 6.895 17.812 1 94.31 50 GLU B CA 1
ATOM 1617 C C . GLU B 1 50 ? -11.039 5.59 17.531 1 94.31 50 GLU B C 1
ATOM 1619 O O . GLU B 1 50 ? -10.805 4.582 18.203 1 94.31 50 GLU B O 1
ATOM 1624 N N . THR B 1 51 ? -11.914 5.629 16.578 1 92.5 51 THR B N 1
ATOM 1625 C CA . THR B 1 51 ? -12.711 4.453 16.25 1 92.5 51 THR B CA 1
ATOM 1626 C C . THR B 1 51 ? -11.961 3.535 15.289 1 92.5 51 THR B C 1
ATOM 1628 O O . THR B 1 51 ? -12.484 2.494 14.883 1 92.5 51 THR B O 1
ATOM 1631 N N . GLY B 1 52 ? -10.828 3.961 14.836 1 90.44 52 GLY B N 1
ATOM 1632 C CA . GLY B 1 52 ? -9.984 3.105 14.016 1 90.44 52 GLY B CA 1
ATOM 1633 C C . GLY B 1 52 ? -10.312 3.168 12.539 1 90.44 52 GLY B C 1
ATOM 1634 O O . GLY B 1 52 ? -9.883 2.312 11.766 1 90.44 52 GLY B O 1
ATOM 1635 N N . VAL B 1 53 ? -11.164 4.09 12.148 1 92.12 53 VAL B N 1
ATOM 1636 C CA . VAL B 1 53 ? -11.461 4.266 10.734 1 92.12 53 VAL B CA 1
ATOM 1637 C C . VAL B 1 53 ? -10.234 4.828 10.016 1 92.12 53 VAL B C 1
ATOM 1639 O O . VAL B 1 53 ? -9.797 4.285 9 1 92.12 53 VAL B O 1
ATOM 1642 N N . ILE B 1 54 ? -9.781 5.914 10.516 1 93.25 54 ILE B N 1
ATOM 1643 C CA . ILE B 1 54 ? -8.484 6.395 10.07 1 93.25 54 ILE B CA 1
ATOM 1644 C C . ILE B 1 54 ? -7.379 5.73 10.883 1 93.25 54 ILE B C 1
ATOM 1646 O O . ILE B 1 54 ? -7.328 5.875 12.109 1 93.25 54 ILE B O 1
ATOM 1650 N N . THR B 1 55 ? -6.508 5.078 10.211 1 90.56 55 THR B N 1
ATOM 1651 C CA . THR B 1 55 ? -5.508 4.293 10.93 1 90.56 55 THR B CA 1
ATOM 1652 C C . THR B 1 55 ? -4.164 5.012 10.945 1 90.56 55 THR B C 1
ATOM 1654 O O . THR B 1 55 ? -3.258 4.625 11.688 1 90.56 55 THR B O 1
ATOM 1657 N N . GLY B 1 56 ? -4.027 6.074 10.086 1 90.25 56 GLY B N 1
ATOM 1658 C CA . GLY B 1 56 ? -2.789 6.836 10.133 1 90.25 56 GLY B CA 1
ATOM 1659 C C . GLY B 1 56 ? -2.674 7.863 9.023 1 90.25 56 GLY B C 1
ATOM 1660 O O . GLY B 1 56 ? -3.533 7.926 8.141 1 90.25 56 GLY B O 1
ATOM 1661 N N . PHE B 1 57 ? -1.712 8.719 9.18 1 92.94 57 PHE B N 1
ATOM 1662 C CA . PHE B 1 57 ? -1.278 9.68 8.172 1 92.94 57 PHE B CA 1
ATOM 1663 C C . PHE B 1 57 ? 0.176 9.438 7.785 1 92.94 57 PHE B C 1
ATOM 1665 O O . PHE B 1 57 ? 1.058 9.414 8.648 1 92.94 57 PHE B O 1
ATOM 1672 N N . THR B 1 58 ? 0.372 9.266 6.504 1 91.88 58 THR B N 1
ATOM 1673 C CA . THR B 1 58 ? 1.725 8.875 6.125 1 91.88 58 THR B CA 1
ATOM 1674 C C . THR B 1 58 ? 2.152 9.594 4.844 1 91.88 58 THR B C 1
ATOM 1676 O O . THR B 1 58 ? 1.309 10.055 4.074 1 91.88 58 THR B O 1
ATOM 1679 N N . ALA B 1 59 ? 3.465 9.703 4.676 1 92.38 59 ALA B N 1
ATOM 1680 C CA . ALA B 1 59 ? 4.039 10.141 3.404 1 92.38 59 ALA B CA 1
ATOM 1681 C C . ALA B 1 59 ? 4.402 8.945 2.529 1 92.38 59 ALA B C 1
ATOM 1683 O O . ALA B 1 59 ? 4.879 7.922 3.029 1 92.38 59 ALA B O 1
ATOM 1684 N N . THR B 1 60 ? 4.121 9.07 1.332 1 90.25 60 THR B N 1
ATOM 1685 C CA . THR B 1 60 ? 4.566 8.078 0.366 1 90.25 60 THR B CA 1
ATOM 1686 C C . THR B 1 60 ? 5.887 8.492 -0.272 1 90.25 60 THR B C 1
ATOM 1688 O O . THR B 1 60 ? 6.016 9.617 -0.764 1 90.25 60 THR B O 1
ATOM 1691 N N . VAL B 1 61 ? 6.828 7.531 -0.246 1 92.81 61 VAL B N 1
ATOM 1692 C CA . VAL B 1 61 ? 8.188 7.855 -0.676 1 92.81 61 VAL B CA 1
ATOM 1693 C C . VAL B 1 61 ? 8.641 6.859 -1.737 1 92.81 61 VAL B C 1
ATOM 1695 O O . VAL B 1 61 ? 8.359 5.664 -1.641 1 92.81 61 VAL B O 1
ATOM 1698 N N . ARG B 1 62 ? 9.375 7.375 -2.684 1 92.69 62 ARG B N 1
ATOM 1699 C CA . ARG B 1 62 ? 9.969 6.512 -3.703 1 92.69 62 ARG B CA 1
ATOM 1700 C C . ARG B 1 62 ? 10.922 5.5 -3.078 1 92.69 62 ARG B C 1
ATOM 1702 O O . ARG B 1 62 ? 11.859 5.879 -2.377 1 92.69 62 ARG B O 1
ATOM 1709 N N . PRO B 1 63 ? 10.711 4.277 -3.359 1 92.38 63 PRO B N 1
ATOM 1710 C CA . PRO B 1 63 ? 11.5 3.25 -2.672 1 92.38 63 PRO B CA 1
ATOM 1711 C C . PRO B 1 63 ? 13 3.402 -2.902 1 92.38 63 PRO B C 1
ATOM 1713 O O . PRO B 1 63 ? 13.789 3.223 -1.974 1 92.38 63 PRO B O 1
ATOM 1716 N N . SER B 1 64 ? 13.406 3.779 -4.055 1 91.31 64 SER B N 1
ATOM 1717 C CA . SER B 1 64 ? 14.828 3.873 -4.363 1 91.31 64 SER B CA 1
ATOM 1718 C C . SER B 1 64 ? 15.5 4.953 -3.527 1 91.31 64 SER B C 1
ATOM 1720 O O . SER B 1 64 ? 16.688 4.84 -3.195 1 91.31 64 SER B O 1
ATOM 1722 N N . ALA B 1 65 ? 14.781 5.918 -3.168 1 88.19 65 ALA B N 1
ATOM 1723 C CA . ALA B 1 65 ? 15.312 6.984 -2.324 1 88.19 65 ALA B CA 1
ATOM 1724 C C . ALA B 1 65 ? 15.602 6.477 -0.915 1 88.19 65 ALA B C 1
ATOM 1726 O O . ALA B 1 65 ? 16.391 7.078 -0.182 1 88.19 65 ALA B O 1
ATOM 1727 N N . LEU B 1 66 ? 14.961 5.383 -0.59 1 89.56 66 LEU B N 1
ATOM 1728 C CA . LEU B 1 66 ? 15.125 4.816 0.743 1 89.56 66 LEU B CA 1
ATOM 1729 C C . LEU B 1 66 ? 16.016 3.58 0.698 1 89.56 66 LEU B C 1
ATOM 1731 O O . LEU B 1 66 ? 16.109 2.84 1.68 1 89.56 66 LEU B O 1
ATOM 1735 N N . GLY B 1 67 ? 16.578 3.361 -0.481 1 90.12 67 GLY B N 1
ATOM 1736 C CA . GLY B 1 67 ? 17.562 2.305 -0.607 1 90.12 67 GLY B CA 1
ATOM 1737 C C . GLY B 1 67 ? 16.984 1.001 -1.122 1 90.12 67 GLY B C 1
ATOM 1738 O O . GLY B 1 67 ? 17.688 -0.006 -1.215 1 90.12 67 GLY B O 1
ATOM 1739 N N . TRP B 1 68 ? 15.727 0.997 -1.4 1 94 68 TRP B N 1
ATOM 1740 C CA . TRP B 1 68 ? 15.07 -0.191 -1.942 1 94 68 TRP B CA 1
ATOM 1741 C C . TRP B 1 68 ? 15.102 -0.178 -3.467 1 94 68 TRP B C 1
ATOM 1743 O O . TRP B 1 68 ? 14.531 0.716 -4.098 1 94 68 TRP B O 1
ATOM 1753 N N . ARG B 1 69 ? 15.688 -1.163 -4.082 1 94.12 69 ARG B N 1
ATOM 1754 C CA . ARG B 1 69 ? 15.797 -1.148 -5.535 1 94.12 69 ARG B CA 1
ATOM 1755 C C . ARG B 1 69 ? 15.242 -2.434 -6.141 1 94.12 69 ARG B C 1
ATOM 1757 O O . ARG B 1 69 ? 15.062 -2.529 -7.355 1 94.12 69 ARG B O 1
ATOM 1764 N N . THR B 1 70 ? 15.008 -3.365 -5.289 1 96.44 70 THR B N 1
ATOM 1765 C CA . THR B 1 70 ? 14.43 -4.637 -5.703 1 96.44 70 THR B CA 1
ATOM 1766 C C . THR B 1 70 ? 13.133 -4.91 -4.949 1 96.44 70 THR B C 1
ATOM 1768 O O . THR B 1 70 ? 13.023 -4.609 -3.758 1 96.44 70 THR B O 1
ATOM 1771 N N . GLU B 1 71 ? 12.195 -5.422 -5.668 1 97.5 71 GLU B N 1
ATOM 1772 C CA . GLU B 1 71 ? 10.867 -5.664 -5.113 1 97.5 71 GLU B CA 1
ATOM 1773 C C . GLU B 1 71 ? 10.289 -6.98 -5.621 1 97.5 71 GLU B C 1
ATOM 1775 O O . GLU B 1 71 ? 10.445 -7.324 -6.797 1 97.5 71 GLU B O 1
ATOM 1780 N N . ALA B 1 72 ? 9.641 -7.73 -4.703 1 98.25 72 ALA B N 1
ATOM 1781 C CA . ALA B 1 72 ? 9.078 -9.016 -5.098 1 98.25 72 ALA B CA 1
ATOM 1782 C C . ALA B 1 72 ? 7.879 -9.383 -4.234 1 98.25 72 ALA B C 1
ATOM 1784 O O . ALA B 1 72 ? 7.727 -8.867 -3.125 1 98.25 72 ALA B O 1
ATOM 1785 N N . TYR B 1 73 ? 7.047 -10.18 -4.805 1 98.25 73 TYR B N 1
ATOM 1786 C CA . TYR B 1 73 ? 6.039 -10.898 -4.031 1 98.25 73 TYR B CA 1
ATOM 1787 C C . TYR B 1 73 ? 6.426 -12.359 -3.863 1 98.25 73 TYR B C 1
ATOM 1789 O O . TYR B 1 73 ? 6.887 -13.008 -4.809 1 98.25 73 TYR B O 1
ATOM 1797 N N . VAL B 1 74 ? 6.266 -12.859 -2.609 1 97.94 74 VAL B N 1
ATOM 1798 C CA . VAL B 1 74 ? 6.73 -14.195 -2.264 1 97.94 74 VAL B CA 1
ATOM 1799 C C . VAL B 1 74 ? 5.574 -15.008 -1.685 1 97.94 74 VAL B C 1
ATOM 1801 O O . VAL B 1 74 ? 5.012 -14.648 -0.649 1 97.94 74 VAL B O 1
ATOM 1804 N N . GLU B 1 75 ? 5.223 -16.078 -2.35 1 97 75 GLU B N 1
ATOM 1805 C CA . GLU B 1 75 ? 4.32 -17.062 -1.766 1 97 75 GLU B CA 1
ATOM 1806 C C . GLU B 1 75 ? 5.051 -17.969 -0.774 1 97 75 GLU B C 1
ATOM 1808 O O . GLU B 1 75 ? 6.129 -18.484 -1.074 1 97 75 GLU B O 1
ATOM 1813 N N . VAL B 1 76 ? 4.426 -18.141 0.354 1 96.06 76 VAL B N 1
ATOM 1814 C CA . VAL B 1 76 ? 5.008 -19 1.386 1 96.06 76 VAL B CA 1
ATOM 1815 C C . VAL B 1 76 ? 4.125 -20.219 1.593 1 96.06 76 VAL B C 1
ATOM 1817 O O . VAL B 1 76 ? 2.912 -20.109 1.767 1 96.06 76 VAL B O 1
ATOM 1820 N N . TYR B 1 77 ? 4.75 -21.375 1.516 1 94.56 77 TYR B N 1
ATOM 1821 C CA . TYR B 1 77 ? 4.094 -22.656 1.773 1 94.56 77 TYR B CA 1
ATOM 1822 C C . TYR B 1 77 ? 4.609 -23.281 3.061 1 94.56 77 TYR B C 1
ATOM 1824 O O . TYR B 1 77 ? 5.816 -23.484 3.217 1 94.56 77 TYR B O 1
ATOM 1832 N N . CYS B 1 78 ? 3.789 -23.516 3.936 1 92.88 78 CYS B N 1
ATOM 1833 C CA . CYS B 1 78 ? 4.184 -24.047 5.234 1 92.88 78 CYS B CA 1
ATOM 1834 C C . CYS B 1 78 ? 3.906 -25.531 5.316 1 92.88 78 CYS B C 1
ATOM 1836 O O . CYS B 1 78 ? 3.133 -26.078 4.52 1 92.88 78 CYS B O 1
ATOM 1838 N N . GLU B 1 79 ? 4.727 -26.094 6.25 1 86.75 79 GLU B N 1
ATOM 1839 C CA . GLU B 1 79 ? 4.453 -27.5 6.578 1 86.75 79 GLU B CA 1
ATOM 1840 C C . GLU B 1 79 ? 3.227 -27.625 7.48 1 86.75 79 GLU B C 1
ATOM 1842 O O . GLU B 1 79 ? 3.193 -27.047 8.57 1 86.75 79 GLU B O 1
ATOM 1847 N N . GLY B 1 80 ? 2.229 -28.203 7.055 1 75.44 80 GLY B N 1
ATOM 1848 C CA . GLY B 1 80 ? 1.023 -28.312 7.859 1 75.44 80 GLY B CA 1
ATOM 1849 C C . GLY B 1 80 ? 0.314 -26.984 8.055 1 75.44 80 GLY B C 1
ATOM 1850 O O . GLY B 1 80 ? 0.576 -26.031 7.332 1 75.44 80 GLY B O 1
ATOM 1851 N N . ALA B 1 81 ? -0.732 -26.891 8.969 1 61.91 81 ALA B N 1
ATOM 1852 C CA . ALA B 1 81 ? -1.459 -25.641 9.188 1 61.91 81 ALA B CA 1
ATOM 1853 C C . ALA B 1 81 ? -0.603 -24.641 9.953 1 61.91 81 ALA B C 1
ATOM 1855 O O . ALA B 1 81 ? -0.198 -24.891 11.094 1 61.91 81 ALA B O 1
ATOM 1856 N N . ALA B 1 82 ? 0.265 -23.891 9.164 1 63.25 82 ALA B N 1
ATOM 1857 C CA . ALA B 1 82 ? 1.027 -22.906 9.938 1 63.25 82 ALA B CA 1
ATOM 1858 C C . ALA B 1 82 ? 0.1 -21.938 10.672 1 63.25 82 ALA B C 1
ATOM 1860 O O . ALA B 1 82 ? -0.793 -21.344 10.062 1 63.25 82 ALA B O 1
ATOM 1861 N N . PRO B 1 83 ? 0.275 -21.906 11.992 1 67.75 83 PRO B N 1
ATOM 1862 C CA . PRO B 1 83 ? -0.564 -20.938 12.703 1 67.75 83 PRO B CA 1
ATOM 1863 C C . PRO B 1 83 ? -0.232 -19.5 12.344 1 67.75 83 PRO B C 1
ATOM 1865 O O . PRO B 1 83 ? 0.943 -19.141 12.211 1 67.75 83 PRO B O 1
ATOM 1868 N N . PRO B 1 84 ? -1.204 -18.719 12.031 1 76.12 84 PRO B N 1
ATOM 1869 C CA . PRO B 1 84 ? -1.048 -17.297 11.727 1 76.12 84 PRO B CA 1
ATOM 1870 C C . PRO B 1 84 ? -0.101 -16.578 12.688 1 76.12 84 PRO B C 1
ATOM 1872 O O . PRO B 1 84 ? 0.647 -15.695 12.281 1 76.12 84 PRO B O 1
ATOM 1875 N N . ARG B 1 85 ? 0.085 -17.094 13.852 1 84.06 85 ARG B N 1
ATOM 1876 C CA . ARG B 1 85 ? 0.934 -16.438 14.844 1 84.06 85 ARG B CA 1
ATOM 1877 C C . ARG B 1 85 ? 2.41 -16.641 14.516 1 84.06 85 ARG B C 1
ATOM 1879 O O . ARG B 1 85 ? 3.215 -15.719 14.68 1 84.06 85 ARG B O 1
ATOM 1886 N N . ARG B 1 86 ? 2.73 -17.812 14.047 1 87.06 86 ARG B N 1
ATOM 1887 C CA . ARG B 1 86 ? 4.125 -18.078 13.711 1 87.06 86 ARG B CA 1
ATOM 1888 C C . ARG B 1 86 ? 4.555 -17.281 12.492 1 87.06 86 ARG B C 1
ATOM 1890 O O . ARG B 1 86 ? 5.672 -16.766 12.438 1 87.06 86 ARG B 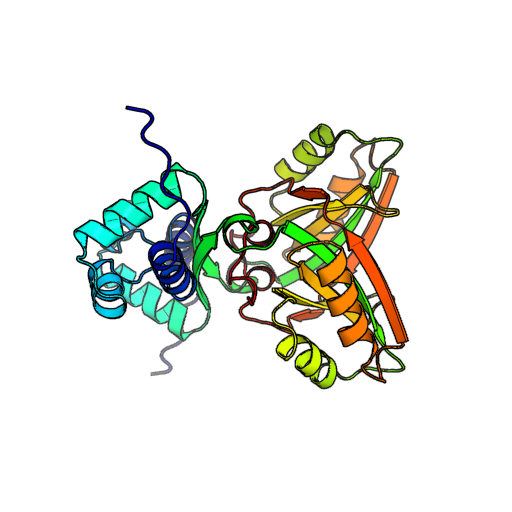O 1
ATOM 1897 N N . LEU B 1 87 ? 3.715 -17.141 11.547 1 90.88 87 LEU B N 1
ATOM 1898 C CA . LEU B 1 87 ? 4 -16.344 10.367 1 90.88 87 LEU B CA 1
ATOM 1899 C C . LEU B 1 87 ? 4.168 -14.875 10.742 1 90.88 87 LEU B C 1
ATOM 1901 O O . LEU B 1 87 ? 5.047 -14.188 10.203 1 90.88 87 LEU B O 1
ATOM 1905 N N . ALA B 1 88 ? 3.379 -14.484 11.648 1 91.5 88 ALA B N 1
ATOM 1906 C CA . ALA B 1 88 ? 3.461 -13.102 12.117 1 91.5 88 ALA B CA 1
ATOM 1907 C C . ALA B 1 88 ? 4.828 -12.812 12.734 1 91.5 88 ALA B C 1
ATOM 1909 O O . ALA B 1 88 ? 5.375 -11.727 12.555 1 91.5 88 ALA B O 1
ATOM 1910 N N . GLU B 1 89 ? 5.328 -13.727 13.406 1 91.19 89 GLU B N 1
ATOM 1911 C CA . GLU B 1 89 ? 6.648 -13.57 14.016 1 91.19 89 GLU B CA 1
ATOM 1912 C C . GLU B 1 89 ? 7.734 -13.438 12.945 1 91.19 89 GLU B C 1
ATOM 1914 O O . GLU B 1 89 ? 8.625 -12.594 13.07 1 91.19 89 GLU B O 1
ATOM 1919 N N . VAL B 1 90 ? 7.66 -14.258 11.992 1 91.19 90 VAL B N 1
ATOM 1920 C CA . VAL B 1 90 ? 8.617 -14.195 10.891 1 91.19 90 VAL B CA 1
ATOM 1921 C C . VAL B 1 90 ? 8.57 -12.812 10.242 1 91.19 90 VAL B C 1
ATOM 1923 O O . VAL B 1 90 ? 9.609 -12.195 10 1 91.19 90 VAL B O 1
ATOM 1926 N N . VAL B 1 91 ? 7.414 -12.352 10.008 1 93.25 91 VAL B N 1
ATOM 1927 C CA . VAL B 1 91 ? 7.191 -11.07 9.344 1 93.25 91 VAL B CA 1
ATOM 1928 C C . VAL B 1 91 ? 7.789 -9.938 10.188 1 93.25 91 VAL B C 1
ATOM 1930 O O . VAL B 1 91 ? 8.453 -9.047 9.656 1 93.25 91 VAL B O 1
ATOM 1933 N N . ARG B 1 92 ? 7.648 -10.031 11.43 1 91.06 92 ARG B N 1
ATOM 1934 C CA . ARG B 1 92 ? 8.133 -9 12.344 1 91.06 92 ARG B CA 1
ATOM 1935 C C . ARG B 1 92 ? 9.656 -8.984 12.391 1 91.06 92 ARG B C 1
ATOM 1937 O O . ARG B 1 92 ? 10.266 -7.934 12.617 1 91.06 92 ARG B O 1
ATOM 1944 N N . ASN B 1 93 ? 10.25 -10.055 12.117 1 92.81 93 ASN B N 1
ATOM 1945 C CA . ASN B 1 93 ? 11.703 -10.195 12.242 1 92.81 93 ASN B CA 1
ATOM 1946 C C . ASN B 1 93 ? 12.414 -9.828 10.945 1 92.81 93 ASN B C 1
ATOM 1948 O O . ASN B 1 93 ? 13.641 -9.883 10.867 1 92.81 93 ASN B O 1
ATOM 1952 N N . HIS B 1 94 ? 11.703 -9.469 9.992 1 95.25 94 HIS B N 1
ATOM 1953 C CA . HIS B 1 94 ? 12.289 -9.109 8.703 1 95.25 94 HIS B CA 1
ATOM 1954 C C . HIS B 1 94 ? 11.805 -7.746 8.234 1 95.25 94 HIS B C 1
ATOM 1956 O O . HIS B 1 94 ? 10.766 -7.648 7.57 1 95.25 94 HIS B O 1
ATOM 1962 N N . PRO B 1 95 ? 12.602 -6.734 8.453 1 93.12 95 PRO B N 1
ATOM 1963 C CA . PRO B 1 95 ? 12.195 -5.383 8.062 1 93.12 95 PRO B CA 1
ATOM 1964 C C . PRO B 1 95 ? 12 -5.242 6.551 1 93.12 95 PRO B C 1
ATOM 1966 O O . PRO B 1 95 ? 11.375 -4.285 6.09 1 93.12 95 PRO B O 1
ATOM 1969 N N . GLU B 1 96 ? 12.484 -6.184 5.77 1 96.06 96 GLU B N 1
ATOM 1970 C CA . GLU B 1 96 ? 12.352 -6.18 4.316 1 96.06 96 GLU B CA 1
ATOM 1971 C C . GLU B 1 96 ? 10.922 -6.477 3.893 1 96.06 96 GLU B C 1
ATOM 1973 O O . GLU B 1 96 ? 10.523 -6.176 2.766 1 96.06 96 GLU B O 1
ATOM 1978 N N . ILE B 1 97 ? 10.211 -7.164 4.828 1 96.25 97 ILE B N 1
ATOM 1979 C CA . ILE B 1 97 ? 8.82 -7.473 4.535 1 96.25 97 ILE B CA 1
ATOM 1980 C C . ILE B 1 97 ? 7.953 -6.238 4.781 1 96.25 97 ILE B C 1
ATOM 1982 O O . ILE B 1 97 ? 7.797 -5.801 5.926 1 96.25 97 ILE B O 1
ATOM 1986 N N . THR B 1 98 ? 7.348 -5.75 3.689 1 94.12 98 THR B N 1
ATOM 1987 C CA . THR B 1 98 ? 6.59 -4.508 3.801 1 94.12 98 THR B CA 1
ATOM 1988 C C . THR B 1 98 ? 5.105 -4.801 4 1 94.12 98 THR B C 1
ATOM 1990 O O . THR B 1 98 ? 4.363 -3.949 4.496 1 94.12 98 THR B O 1
ATOM 1993 N N . ALA B 1 99 ? 4.676 -5.926 3.594 1 95.81 99 ALA B N 1
ATOM 1994 C CA . ALA B 1 99 ? 3.311 -6.41 3.791 1 95.81 99 ALA B CA 1
ATOM 1995 C C . ALA B 1 99 ? 3.266 -7.938 3.795 1 95.81 99 ALA B C 1
ATOM 1997 O O . ALA B 1 99 ? 4.141 -8.594 3.223 1 95.81 99 ALA B O 1
ATOM 1998 N N . ALA B 1 100 ? 2.318 -8.422 4.496 1 96.81 100 ALA B N 1
ATOM 1999 C CA . ALA B 1 100 ? 2.107 -9.867 4.594 1 96.81 100 ALA B CA 1
ATOM 2000 C C . ALA B 1 100 ? 0.63 -10.195 4.797 1 96.81 100 ALA B C 1
ATOM 2002 O O . ALA B 1 100 ? -0.032 -9.594 5.648 1 96.81 100 ALA B O 1
ATOM 2003 N N . MET B 1 101 ? 0.186 -11.109 4.008 1 96.25 101 MET B N 1
ATOM 2004 C CA . MET B 1 101 ? -1.219 -11.5 4.062 1 96.25 101 MET B CA 1
ATOM 2005 C C . MET B 1 101 ? -1.359 -13.016 4.109 1 96.25 101 MET B C 1
ATOM 2007 O O . MET B 1 101 ? -0.619 -13.734 3.434 1 96.25 101 MET B O 1
ATOM 2011 N N . THR B 1 102 ? -2.273 -13.484 4.926 1 95.62 102 THR B N 1
ATOM 2012 C CA . THR B 1 102 ? -2.719 -14.867 4.727 1 95.62 102 THR B CA 1
ATOM 2013 C C . THR B 1 102 ? -3.736 -14.945 3.594 1 95.62 102 THR B C 1
ATOM 2015 O O . THR B 1 102 ? -4.574 -14.055 3.439 1 95.62 102 THR B O 1
ATOM 2018 N N . VAL B 1 103 ? -3.59 -15.969 2.863 1 95.62 103 VAL B N 1
ATOM 2019 C CA . VAL B 1 103 ? -4.395 -16.016 1.648 1 95.62 103 VAL B CA 1
ATOM 2020 C C . VAL B 1 103 ? -5.004 -17.406 1.492 1 95.62 103 VAL B C 1
ATOM 2022 O O . VAL B 1 103 ? -4.578 -18.359 2.158 1 95.62 103 VAL B O 1
ATOM 2025 N N . THR B 1 104 ? -6.051 -17.391 0.636 1 93.44 104 THR B N 1
ATOM 2026 C CA . THR B 1 104 ? -6.594 -18.672 0.223 1 93.44 104 THR B CA 1
ATOM 2027 C C . THR B 1 104 ? -5.73 -19.297 -0.873 1 93.44 104 THR B C 1
ATOM 2029 O O . THR B 1 104 ? -4.785 -18.672 -1.354 1 93.44 104 THR B O 1
ATOM 2032 N N . GLY B 1 105 ? -6.055 -20.5 -1.25 1 89.62 105 GLY B N 1
ATOM 2033 C CA . GLY B 1 105 ? -5.293 -21.172 -2.295 1 89.62 105 GLY B CA 1
ATOM 2034 C C . GLY B 1 105 ? -4.234 -22.109 -1.756 1 89.62 105 GLY B C 1
ATOM 2035 O O . GLY B 1 105 ? -4.387 -22.672 -0.665 1 89.62 105 GLY B O 1
ATOM 2036 N N . GLY B 1 106 ? -3.186 -22.266 -2.617 1 87.75 106 GLY B N 1
ATOM 2037 C CA . GLY B 1 106 ? -2.146 -23.219 -2.254 1 87.75 106 GLY B CA 1
ATOM 2038 C C . GLY B 1 106 ? -1.168 -22.672 -1.232 1 87.75 106 GLY B C 1
ATOM 2039 O O . GLY B 1 106 ? -0.771 -23.375 -0.305 1 87.75 106 GLY B O 1
ATOM 2040 N N . ALA B 1 107 ? -0.833 -21.422 -1.366 1 93.31 107 ALA B N 1
ATOM 2041 C CA . ALA B 1 107 ? 0.114 -20.797 -0.446 1 93.31 107 ALA B CA 1
ATOM 2042 C C . ALA B 1 107 ? -0.563 -20.438 0.87 1 93.31 107 ALA B C 1
ATOM 2044 O O . ALA B 1 107 ? -1.766 -20.156 0.901 1 93.31 107 ALA B O 1
ATOM 2045 N N . ASP B 1 108 ? 0.185 -20.422 1.937 1 93.31 108 ASP B N 1
ATOM 2046 C CA . ASP B 1 108 ? -0.315 -20.016 3.248 1 93.31 108 ASP B CA 1
ATOM 2047 C C . ASP B 1 108 ? -0.264 -18.5 3.418 1 93.31 108 ASP B C 1
ATOM 2049 O O . ASP B 1 108 ? -1.061 -17.922 4.164 1 93.31 108 ASP B O 1
ATOM 2053 N N . ALA B 1 109 ? 0.705 -17.906 2.758 1 95.75 109 ALA B N 1
ATOM 2054 C CA . ALA B 1 109 ? 0.844 -16.469 2.871 1 95.75 109 ALA B CA 1
ATOM 2055 C C . ALA B 1 109 ? 1.46 -15.867 1.605 1 95.75 109 ALA B C 1
ATOM 2057 O O . ALA B 1 109 ? 2.129 -16.578 0.845 1 95.75 109 ALA B O 1
ATOM 2058 N N . LEU B 1 110 ? 1.165 -14.609 1.393 1 97.19 110 LEU B N 1
ATOM 2059 C CA . LEU B 1 110 ? 1.798 -13.766 0.38 1 97.19 110 LEU B CA 1
ATOM 2060 C C . LEU B 1 110 ? 2.543 -12.602 1.027 1 97.19 110 LEU B C 1
ATOM 2062 O O . LEU B 1 110 ? 1.953 -11.82 1.773 1 97.19 110 LEU B O 1
ATOM 2066 N N . LEU B 1 111 ? 3.83 -12.508 0.761 1 97.62 111 LEU B N 1
ATOM 2067 C CA . LEU B 1 111 ? 4.664 -11.445 1.315 1 97.62 111 LEU B CA 1
ATOM 2068 C C . LEU B 1 111 ? 5.047 -10.438 0.24 1 97.62 111 LEU B C 1
ATOM 2070 O O . LEU B 1 111 ? 5.355 -10.812 -0.892 1 97.62 111 LEU B O 1
ATOM 2074 N N . HIS B 1 112 ? 4.902 -9.242 0.516 1 98.06 112 HIS B N 1
ATOM 2075 C CA . HIS B 1 112 ? 5.527 -8.172 -0.246 1 98.06 112 HIS B CA 1
ATOM 2076 C C . HIS B 1 112 ? 6.895 -7.809 0.327 1 98.06 112 HIS B C 1
ATOM 2078 O O . HIS B 1 112 ? 6.992 -7.336 1.462 1 98.06 112 HIS B O 1
ATOM 2084 N N . VAL B 1 113 ? 7.961 -7.973 -0.463 1 97.62 113 VAL B N 1
ATOM 2085 C CA . VAL B 1 113 ? 9.328 -7.859 0.04 1 97.62 113 VAL B CA 1
ATOM 2086 C C . VAL B 1 113 ? 10.094 -6.828 -0.784 1 97.62 113 VAL B C 1
ATOM 2088 O O . VAL B 1 113 ? 9.984 -6.801 -2.012 1 97.62 113 VAL B O 1
ATOM 2091 N N . ARG B 1 114 ? 10.852 -6.039 -0.117 1 97 114 ARG B N 1
ATOM 2092 C CA . ARG B 1 114 ? 11.797 -5.125 -0.751 1 97 114 ARG B CA 1
ATOM 2093 C C . ARG B 1 114 ? 13.227 -5.41 -0.294 1 97 114 ARG B C 1
ATOM 2095 O O . ARG B 1 114 ? 13.445 -5.836 0.841 1 97 114 ARG B O 1
ATOM 2102 N N . ALA B 1 115 ? 14.102 -5.188 -1.178 1 97.06 115 ALA B N 1
ATOM 2103 C CA . ALA B 1 115 ? 15.523 -5.387 -0.907 1 97.06 115 ALA B CA 1
ATOM 2104 C C . ALA B 1 115 ? 16.375 -4.332 -1.613 1 97.06 115 ALA B C 1
ATOM 2106 O O . ALA B 1 115 ? 15.898 -3.652 -2.525 1 97.06 115 ALA B O 1
ATOM 2107 N N . ARG B 1 116 ? 17.609 -4.238 -1.196 1 95.75 116 ARG B N 1
ATOM 2108 C CA . ARG B 1 116 ? 18.531 -3.271 -1.782 1 95.75 116 ARG B CA 1
ATOM 2109 C C . ARG B 1 116 ? 18.922 -3.678 -3.199 1 95.75 116 ARG B C 1
ATOM 2111 O O . ARG B 1 116 ? 19.125 -2.822 -4.059 1 95.75 116 ARG B O 1
ATOM 2118 N N . ASP B 1 117 ? 19.094 -4.902 -3.412 1 95.5 117 ASP B N 1
ATOM 2119 C CA . ASP B 1 117 ? 19.438 -5.527 -4.691 1 95.5 117 ASP B CA 1
ATOM 2120 C C . ASP B 1 117 ? 19.062 -7.008 -4.691 1 95.5 117 ASP B C 1
ATOM 2122 O O . ASP B 1 117 ? 18.469 -7.504 -3.734 1 95.5 117 ASP B O 1
ATOM 2126 N N . VAL B 1 118 ? 19.422 -7.676 -5.77 1 96.56 118 VAL B N 1
ATOM 2127 C CA . VAL B 1 118 ? 19.016 -9.062 -5.934 1 96.56 118 VAL B CA 1
ATOM 2128 C C . VAL B 1 118 ? 19.75 -9.945 -4.934 1 96.56 118 VAL B C 1
ATOM 2130 O O . VAL B 1 118 ? 19.172 -10.898 -4.391 1 96.56 118 VAL B O 1
ATOM 2133 N N . GLU B 1 119 ? 20.953 -9.656 -4.676 1 97.12 119 GLU B N 1
ATOM 2134 C CA . GLU B 1 119 ? 21.75 -10.414 -3.709 1 97.12 119 GLU B CA 1
ATOM 2135 C C . GLU B 1 119 ? 21.141 -10.32 -2.311 1 97.12 119 GLU B C 1
ATOM 2137 O O . GLU B 1 119 ? 20.984 -11.336 -1.625 1 97.12 119 GLU B O 1
ATOM 2142 N N . HIS B 1 120 ? 20.906 -9.109 -1.897 1 97.38 120 HIS B N 1
ATOM 2143 C CA . HIS B 1 120 ? 20.25 -8.906 -0.612 1 97.38 120 HIS B CA 1
ATOM 2144 C C . HIS B 1 120 ? 18.906 -9.641 -0.554 1 97.38 120 HIS B C 1
ATOM 2146 O O . HIS B 1 120 ? 18.578 -10.242 0.469 1 97.38 120 HIS B O 1
ATOM 2152 N N . PHE B 1 121 ? 18.188 -9.664 -1.653 1 97.62 121 PHE B N 1
ATOM 2153 C CA . PHE B 1 121 ? 16.906 -10.383 -1.716 1 97.62 121 PHE B CA 1
ATOM 2154 C C . PHE B 1 121 ? 17.109 -11.867 -1.474 1 97.62 121 PHE B C 1
ATOM 2156 O O . PHE B 1 121 ? 16.359 -12.492 -0.72 1 97.62 121 PHE B O 1
ATOM 2163 N N . GLU B 1 122 ? 18.047 -12.359 -2.094 1 97.5 122 GLU B N 1
ATOM 2164 C CA . GLU B 1 122 ? 18.344 -13.781 -1.904 1 97.5 122 GLU B CA 1
ATOM 2165 C C . GLU B 1 122 ? 18.672 -14.086 -0.445 1 97.5 122 GLU B C 1
ATOM 2167 O O . GLU B 1 122 ? 18.234 -15.102 0.092 1 97.5 122 GLU B O 1
ATOM 2172 N N . GLU B 1 123 ? 19.406 -13.227 0.168 1 97.31 123 GLU B N 1
ATOM 2173 C CA . GLU B 1 123 ? 19.734 -13.391 1.582 1 97.31 123 GLU B CA 1
ATOM 2174 C C . GLU B 1 123 ? 18.469 -13.375 2.439 1 97.31 123 GLU B C 1
ATOM 2176 O O . GLU B 1 123 ? 18.328 -14.188 3.359 1 97.31 123 GLU B O 1
ATOM 2181 N N . VAL B 1 124 ? 17.609 -12.453 2.154 1 96.88 124 VAL B N 1
ATOM 2182 C CA . VAL B 1 124 ? 16.359 -12.344 2.891 1 96.88 124 VAL B CA 1
ATOM 2183 C C . VAL B 1 124 ? 15.547 -13.625 2.73 1 96.88 124 VAL B C 1
ATOM 2185 O O . VAL B 1 124 ? 15.023 -14.164 3.711 1 96.88 124 VAL B O 1
ATOM 2188 N N . LEU B 1 125 ? 15.445 -14.117 1.501 1 97 125 LEU B N 1
ATOM 2189 C CA . LEU B 1 125 ? 14.711 -15.344 1.215 1 97 125 LEU B CA 1
ATOM 2190 C C . LEU B 1 125 ? 15.297 -16.516 1.984 1 97 125 LEU B C 1
ATOM 2192 O O . LEU B 1 125 ? 14.555 -17.359 2.514 1 97 125 LEU B O 1
ATOM 2196 N N . GLU B 1 126 ? 16.578 -16.562 2.012 1 96.88 126 GLU B N 1
ATOM 2197 C CA . GLU B 1 126 ? 17.25 -17.641 2.744 1 96.88 126 GLU B CA 1
ATOM 2198 C C . GLU B 1 126 ? 16.922 -17.578 4.234 1 96.88 126 GLU B C 1
ATOM 2200 O O . GLU B 1 126 ? 16.656 -18.609 4.859 1 96.88 126 GLU B O 1
ATOM 2205 N N . ARG B 1 127 ? 16.922 -16.406 4.805 1 96.38 127 ARG B N 1
ATOM 2206 C CA . ARG B 1 127 ? 16.578 -16.234 6.215 1 96.38 127 ARG B CA 1
ATOM 2207 C C . ARG B 1 127 ? 15.133 -16.672 6.48 1 96.38 127 ARG B C 1
ATOM 2209 O O . ARG B 1 127 ? 14.852 -17.297 7.508 1 96.38 127 ARG B O 1
ATOM 2216 N N . ILE B 1 128 ? 14.281 -16.359 5.57 1 94.75 128 ILE B N 1
ATOM 2217 C CA . ILE B 1 128 ? 12.883 -16.75 5.707 1 94.75 128 ILE B CA 1
ATOM 2218 C C . ILE B 1 128 ? 12.75 -18.266 5.645 1 94.75 128 ILE B C 1
ATOM 2220 O O . ILE B 1 128 ? 12.031 -18.859 6.445 1 94.75 128 ILE B O 1
ATOM 2224 N N . ARG B 1 129 ? 13.469 -18.891 4.789 1 93.75 129 ARG B N 1
ATOM 2225 C CA . ARG B 1 129 ? 13.367 -20.312 4.531 1 93.75 129 ARG B CA 1
ATOM 2226 C C . ARG B 1 129 ? 14.008 -21.125 5.656 1 93.75 129 ARG B C 1
ATOM 2228 O O . ARG B 1 129 ? 13.812 -22.328 5.746 1 93.75 129 ARG B O 1
ATOM 2235 N N . VAL B 1 130 ? 14.797 -20.516 6.465 1 92.5 130 VAL B N 1
ATOM 2236 C CA . VAL B 1 130 ? 15.43 -21.203 7.578 1 92.5 130 VAL B CA 1
ATOM 2237 C C . VAL B 1 130 ? 14.383 -21.578 8.625 1 92.5 130 VAL B C 1
ATOM 2239 O O . VAL B 1 130 ? 14.594 -22.5 9.414 1 92.5 130 VAL B O 1
ATOM 2242 N N . GLU B 1 131 ? 13.312 -20.875 8.617 1 90.94 131 GLU B N 1
ATOM 2243 C CA . GLU B 1 131 ? 12.234 -21.203 9.547 1 90.94 131 GLU B CA 1
ATOM 2244 C C . GLU B 1 131 ? 11.695 -22.609 9.281 1 90.94 131 GLU B C 1
ATOM 2246 O O . GLU B 1 131 ? 11.242 -22.906 8.172 1 90.94 131 GLU B O 1
ATOM 2251 N N . PRO B 1 132 ? 11.602 -23.484 10.227 1 87.62 132 PRO B N 1
ATOM 2252 C CA . PRO B 1 132 ? 11.336 -24.906 10.016 1 87.62 132 PRO B CA 1
ATOM 2253 C C . PRO B 1 132 ? 9.938 -25.188 9.469 1 87.62 132 PRO B C 1
ATOM 2255 O O . PRO B 1 132 ? 9.719 -26.188 8.797 1 87.62 132 PRO B O 1
ATOM 2258 N N . PHE B 1 133 ? 9.078 -24.359 9.719 1 89.94 133 PHE B N 1
ATOM 2259 C CA . PHE B 1 133 ? 7.707 -24.656 9.305 1 89.94 133 PHE B CA 1
ATOM 2260 C C . PHE B 1 133 ? 7.469 -24.172 7.875 1 89.94 133 PHE B C 1
ATOM 2262 O O . PHE B 1 133 ? 6.43 -24.469 7.281 1 89.94 133 PHE B O 1
ATOM 2269 N N . ILE B 1 134 ? 8.383 -23.5 7.344 1 92.69 134 ILE B N 1
ATOM 2270 C CA . ILE B 1 134 ? 8.258 -23.047 5.961 1 92.69 134 ILE B CA 1
ATOM 2271 C C . ILE B 1 134 ? 8.805 -24.125 5.02 1 92.69 134 ILE B C 1
ATOM 2273 O O . ILE B 1 134 ? 10.016 -24.375 5.004 1 92.69 134 ILE B O 1
ATOM 2277 N N . ARG B 1 135 ? 7.957 -24.688 4.246 1 92.88 135 ARG B N 1
ATOM 2278 C CA . ARG B 1 135 ? 8.297 -25.781 3.336 1 92.88 135 ARG B CA 1
ATOM 2279 C C . ARG B 1 135 ? 8.914 -25.25 2.047 1 92.88 135 ARG B C 1
ATOM 2281 O O . ARG B 1 135 ? 9.906 -25.781 1.562 1 92.88 135 ARG B O 1
ATOM 2288 N N . LYS B 1 136 ? 8.312 -24.281 1.46 1 94.12 136 LYS B N 1
ATOM 2289 C CA . LYS B 1 136 ? 8.789 -23.75 0.186 1 94.12 136 LYS B CA 1
ATOM 2290 C C . LYS B 1 136 ? 8.305 -22.312 -0.027 1 94.12 136 LYS B C 1
ATOM 2292 O O . LYS B 1 136 ? 7.316 -21.891 0.574 1 94.12 136 LYS B O 1
ATOM 2297 N N . THR B 1 137 ? 9.094 -21.641 -0.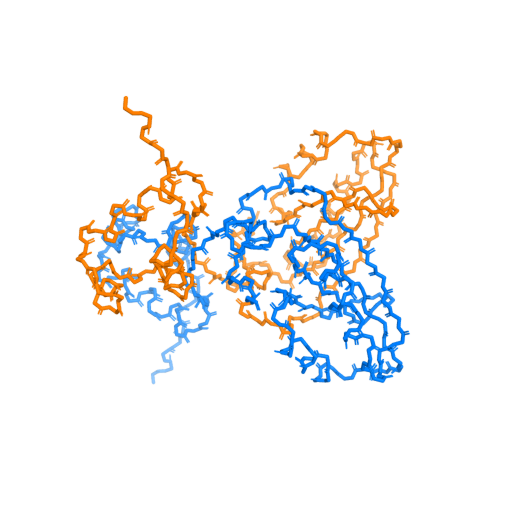829 1 95.69 137 THR B N 1
ATOM 2298 C CA . THR B 1 137 ? 8.711 -20.297 -1.256 1 95.69 137 THR B CA 1
ATOM 2299 C C . THR B 1 137 ? 8.758 -20.172 -2.777 1 95.69 137 THR B C 1
ATOM 2301 O O . THR B 1 137 ? 9.586 -20.812 -3.428 1 95.69 137 THR B O 1
ATOM 2304 N N . ILE B 1 138 ? 7.863 -19.453 -3.359 1 96.31 138 ILE B N 1
ATOM 2305 C CA . ILE B 1 138 ? 7.863 -19.078 -4.77 1 96.31 138 ILE B CA 1
ATOM 2306 C C . ILE B 1 138 ? 7.812 -17.562 -4.906 1 96.31 138 ILE B C 1
ATOM 2308 O O . ILE B 1 138 ? 6.945 -16.906 -4.324 1 96.31 138 ILE B O 1
ATOM 2312 N N . SER B 1 139 ? 8.758 -17 -5.727 1 96.94 139 SER B N 1
ATOM 2313 C CA . SER B 1 139 ? 8.883 -15.547 -5.789 1 96.94 139 SER B CA 1
ATOM 2314 C C . SER B 1 139 ? 8.688 -15.039 -7.215 1 96.94 139 SER B C 1
ATOM 2316 O O . SER B 1 139 ? 9.125 -15.68 -8.172 1 96.94 139 SER B O 1
ATOM 2318 N N . VAL B 1 140 ? 8.039 -13.922 -7.336 1 97.38 140 VAL B N 1
ATOM 2319 C CA . VAL B 1 140 ? 8 -13.164 -8.586 1 97.38 140 VAL B CA 1
ATOM 2320 C C . VAL B 1 140 ? 8.516 -11.75 -8.344 1 97.38 140 VAL B C 1
ATOM 2322 O O . VAL B 1 140 ? 8.148 -11.102 -7.363 1 97.38 140 VAL B O 1
ATOM 2325 N N . MET B 1 141 ? 9.375 -11.312 -9.25 1 97.62 141 MET B N 1
ATOM 2326 C CA . MET B 1 141 ? 9.938 -9.969 -9.125 1 97.62 141 MET B CA 1
ATOM 2327 C C . MET B 1 141 ? 9.016 -8.938 -9.75 1 97.62 141 MET B C 1
ATOM 2329 O O . MET B 1 141 ? 8.445 -9.172 -10.82 1 97.62 141 MET B O 1
ATOM 2333 N N . VAL B 1 142 ? 8.867 -7.801 -9.109 1 97.31 142 VAL B N 1
ATOM 2334 C CA . VAL B 1 142 ? 8.117 -6.684 -9.68 1 97.31 142 VAL B CA 1
ATOM 2335 C C . VAL B 1 142 ? 8.984 -5.926 -10.68 1 97.31 142 VAL B C 1
ATOM 2337 O O . VAL B 1 142 ? 10.094 -5.5 -10.344 1 97.31 142 VAL B O 1
ATOM 2340 N N . LEU B 1 143 ? 8.469 -5.801 -11.844 1 94.38 143 LEU B N 1
ATOM 2341 C CA . LEU B 1 143 ? 9.219 -5.078 -12.867 1 94.38 143 LEU B CA 1
ATOM 2342 C C . LEU B 1 143 ? 8.773 -3.623 -12.945 1 94.38 143 LEU B C 1
ATOM 2344 O O . LEU B 1 143 ? 9.602 -2.725 -13.125 1 94.38 143 LEU B O 1
ATOM 2348 N N . SER B 1 144 ? 7.504 -3.391 -12.812 1 94.19 144 SER B N 1
ATOM 2349 C CA . SER B 1 144 ? 6.984 -2.027 -12.844 1 94.19 144 SER B CA 1
ATOM 2350 C C . SER B 1 144 ? 5.645 -1.929 -12.125 1 94.19 144 SER B C 1
ATOM 2352 O O . SER B 1 144 ? 4.961 -2.938 -11.93 1 94.19 144 SER B O 1
ATOM 2354 N N . HIS B 1 145 ? 5.355 -0.77 -11.688 1 94.88 145 HIS B N 1
ATOM 2355 C CA . HIS B 1 145 ? 4.039 -0.448 -11.156 1 94.88 145 HIS B CA 1
ATOM 2356 C C . HIS B 1 145 ? 3.172 0.242 -12.203 1 94.88 145 HIS B C 1
ATOM 2358 O O . HIS B 1 145 ? 3.551 1.286 -12.734 1 94.88 145 HIS B O 1
ATOM 2364 N N . LEU B 1 146 ? 2.016 -0.272 -12.438 1 94.5 146 LEU B N 1
ATOM 2365 C CA . LEU B 1 146 ? 1.112 0.288 -13.438 1 94.5 146 LEU B CA 1
ATOM 2366 C C . LEU B 1 146 ? 0.273 1.413 -12.844 1 94.5 146 LEU B C 1
ATOM 2368 O O . LEU B 1 146 ? -0.346 2.188 -13.578 1 94.5 146 LEU B O 1
ATOM 2372 N N . LEU B 1 147 ? 0.195 1.457 -11.547 1 92.38 147 LEU B N 1
ATOM 2373 C CA . LEU B 1 147 ? -0.343 2.57 -10.773 1 92.38 147 LEU B CA 1
ATOM 2374 C C . LEU B 1 147 ? 0.719 3.148 -9.844 1 92.38 147 LEU B C 1
ATOM 2376 O O . LEU B 1 147 ? 0.744 2.836 -8.648 1 92.38 147 LEU B O 1
ATOM 2380 N N . PRO B 1 148 ? 1.476 4.039 -10.344 1 88.94 148 PRO B N 1
ATOM 2381 C CA . PRO B 1 148 ? 2.613 4.535 -9.57 1 88.94 148 PRO B CA 1
ATOM 2382 C C . PRO B 1 148 ? 2.186 5.305 -8.32 1 88.94 148 PRO B C 1
ATOM 2384 O O . PRO B 1 148 ? 2.979 5.469 -7.387 1 88.94 148 PRO B O 1
ATOM 2387 N N . GLU B 1 149 ? 0.964 5.707 -8.258 1 84.19 149 GLU B N 1
ATOM 2388 C CA . GLU B 1 149 ? 0.489 6.488 -7.121 1 84.19 149 GLU B CA 1
ATOM 2389 C C . GLU B 1 149 ? -0.092 5.59 -6.031 1 84.19 149 GLU B C 1
ATOM 2391 O O . GLU B 1 149 ? -0.432 6.059 -4.945 1 84.19 149 GLU B O 1
ATOM 2396 N N . SER B 1 150 ? -0.166 4.266 -6.363 1 88.94 150 SER B N 1
ATOM 2397 C CA . SER B 1 150 ? -0.689 3.352 -5.359 1 88.94 150 SER B CA 1
ATOM 2398 C C . SER B 1 150 ? 0.235 3.273 -4.148 1 88.94 150 SER B C 1
ATOM 2400 O O . SER B 1 150 ? 1.453 3.412 -4.281 1 88.94 150 SER B O 1
ATOM 2402 N N . PRO B 1 151 ? -0.342 3.033 -2.984 1 83.88 151 PRO B N 1
ATOM 2403 C CA . PRO B 1 151 ? 0.494 2.918 -1.787 1 83.88 151 PRO B CA 1
ATOM 2404 C C . PRO B 1 151 ? 1.526 1.799 -1.895 1 83.88 151 PRO B C 1
ATOM 2406 O O . PRO B 1 151 ? 2.625 1.913 -1.346 1 83.88 151 PRO B O 1
ATOM 2409 N N . GLU B 1 152 ? 1.264 0.784 -2.676 1 90.31 152 GLU B N 1
ATOM 2410 C CA . GLU B 1 152 ? 2.164 -0.354 -2.836 1 90.31 152 GLU B CA 1
ATOM 2411 C C . GLU B 1 152 ? 3.414 0.037 -3.619 1 90.31 152 GLU B C 1
ATOM 2413 O O . GLU B 1 152 ? 4.453 -0.617 -3.506 1 90.31 152 GLU B O 1
ATOM 2418 N N . ALA B 1 153 ? 3.264 1.094 -4.387 1 91.94 153 ALA B N 1
ATOM 2419 C CA . ALA B 1 153 ? 4.383 1.527 -5.223 1 91.94 153 ALA B CA 1
ATOM 2420 C C . ALA B 1 153 ? 5.395 2.33 -4.41 1 91.94 153 ALA B C 1
ATOM 2422 O O . ALA B 1 153 ? 6.527 2.539 -4.848 1 91.94 153 ALA B O 1
ATOM 2423 N N . GLY B 1 154 ? 4.941 2.74 -3.248 1 90.31 154 GLY B N 1
ATOM 2424 C CA . GLY B 1 154 ? 5.809 3.533 -2.393 1 90.31 154 GLY B CA 1
ATOM 2425 C C . GLY B 1 154 ? 6.387 2.742 -1.233 1 90.31 154 GLY B C 1
ATOM 2426 O O . GLY B 1 154 ? 5.965 1.613 -0.973 1 90.31 154 GLY B O 1
ATOM 2427 N N . ALA B 1 155 ? 7.371 3.34 -0.58 1 88.06 155 ALA B N 1
ATOM 2428 C CA . ALA B 1 155 ? 7.965 2.742 0.614 1 88.06 155 ALA B CA 1
ATOM 2429 C C . ALA B 1 155 ? 7.598 3.535 1.864 1 88.06 155 ALA B C 1
ATOM 2431 O O . ALA B 1 155 ? 7.309 4.73 1.786 1 88.06 155 ALA B O 1
ATOM 2432 N N . THR B 1 156 ? 7.605 2.676 2.955 1 79.25 156 THR B N 1
ATOM 2433 C CA . THR B 1 156 ? 7.168 3.332 4.184 1 79.25 156 THR B CA 1
ATOM 2434 C C . THR B 1 156 ? 8.297 3.361 5.211 1 79.25 156 THR B C 1
ATOM 2436 O O . THR B 1 156 ? 8.117 3.859 6.324 1 79.25 156 THR B O 1
ATOM 2439 N N . HIS B 1 157 ? 9.375 2.738 4.887 1 80.5 157 HIS B N 1
ATOM 2440 C CA . HIS B 1 157 ? 10.547 2.812 5.762 1 80.5 157 HIS B CA 1
ATOM 2441 C C . HIS B 1 157 ? 11.836 2.592 4.98 1 80.5 157 HIS B C 1
ATOM 2443 O O . HIS B 1 157 ? 11.805 2.053 3.871 1 80.5 157 HIS B O 1
ATOM 2449 N N . ALA B 1 158 ? 12.898 3 5.617 1 78.88 158 ALA B N 1
ATOM 2450 C CA . ALA B 1 158 ? 14.195 2.92 4.953 1 78.88 158 ALA B CA 1
ATOM 2451 C C . ALA B 1 158 ? 14.789 1.521 5.078 1 78.88 158 ALA B C 1
ATOM 2453 O O . ALA B 1 158 ? 14.547 0.824 6.07 1 78.88 158 ALA B O 1
ATOM 2454 N N . ALA B 1 159 ? 15.586 1.242 4 1 83.62 159 ALA B N 1
ATOM 2455 C CA . ALA B 1 159 ? 16.344 -0.005 4.059 1 83.62 159 ALA B CA 1
ATOM 2456 C C . ALA B 1 159 ? 17.391 0.041 5.168 1 83.62 159 ALA B C 1
ATOM 2458 O O . ALA B 1 159 ? 18.031 1.073 5.379 1 83.62 159 ALA B O 1
ATOM 2459 N N . PRO B 1 160 ? 17.391 -1.096 5.93 1 74.75 160 PRO B N 1
ATOM 2460 C CA . PRO B 1 160 ? 18.453 -1.12 6.941 1 74.75 160 PRO B CA 1
ATOM 2461 C C . PRO B 1 160 ? 19.844 -1.019 6.336 1 74.75 160 PRO B C 1
ATOM 2463 O O . PRO B 1 160 ? 20.062 -1.44 5.195 1 74.75 160 PRO B O 1
ATOM 2466 N N . GLU B 1 161 ? 20.781 -0.169 6.883 1 65 161 GLU B N 1
ATOM 2467 C CA . GLU B 1 161 ? 22.172 -0.032 6.441 1 65 161 GLU B CA 1
ATOM 2468 C C . GLU B 1 161 ? 22.906 -1.361 6.539 1 65 161 GLU B C 1
ATOM 2470 O O . GLU B 1 161 ? 22.609 -2.191 7.395 1 65 161 GLU B O 1
#

Sequence (322 aa):
MNSRTAPFDDLDRRIVTALMANARSSFAEIGATIGLSSTAVKRRVDRLRETGVITGFTATVRPSALGWRTEAYVEVYCEGAAPPRRLAEVVRNHPEITAAMTVTGGADALLHVRARDVEHFEEVLERIRVEPFIRKTISVMVLSHLLPESPEAGATHAAPEMNSRTAPFDDLDRRIVTALMANARSSFAEIGATIGLSSTAVKRRVDRLRETGVITGFTATVRPSALGWRTEAYVEVYCEGAAPPRRLAEVVRNHPEITAAMTVTGGADALLHVRARDVEHFEEVLERIRVEPFIRKTISVMVLSHLLPESPEAGATHAAPE

pLDDT: mean 90.11, std 12.11, range [25.98, 98.31]

Radius of gyration: 20.56 Å; Cα contacts (8 Å, |Δi|>4): 605; chains: 2; bounding box: 52×56×53 Å

Secondary structure (DSSP, 8-state):
---------HHHHHHHHHHHH-TT--HHHHHHHHT--HHHHHHHHHHHHHTTSEEEEEEEE-GGGGT--EEEEEEEEESSS--HHHHHHHHHT-TTEEEEEEESSS-SEEEEEEESSHHHHHHHHHHHHTSTTEEEEEEEEEEEESSTTSGGGSBSSPPP-/---------HHHHHHHHHHHH-TT--HHHHHHHHT--HHHHHHHHHHHHHTTSEEEEEEEE-GGGGT--EEEEEEEEESSS--HHHHHHHHHT-TTEEEEEEESSS-SEEEEEEESSHHHHHHHHHHHHTSTTEEEEEEEEEEEESSTTSGGGSBSSPPP-

InterPro domains:
  IPR000485 AsnC-type HTH domain [PF13404] (9-49)
  IPR000485 AsnC-type HTH domain [PR00033] (8-24)
  IPR000485 AsnC-type HTH domain [PR00033] (24-35)
  IPR000485 AsnC-type HTH domain [PR00033] (35-54)
  IPR000485 AsnC-type HTH domain [PS50956] (8-69)
  IPR011008 Dimeric alpha-beta barrel [SSF54909] (69-146)
  IPR019885 Transcription regulator HTH, AsnC-type, conserved site [PS00519] (26-52)
  IPR019887 Transcription regulator AsnC/Lrp, ligand binding domain [PF01037] (71-148)
  IPR019888 Transcription regulator AsnC-like [SM00344] (8-115)
  IPR036388 Winged helix-like DNA-binding domain superfamily [G3DSA:1.10.10.10] (5-58)
  IPR036390 Winged helix DNA-binding domain superfamily [SSF46785] (8-68)

Organism: Streptomyces collinus (strain DSM 40733 / Tue 365) (NCBI:txid1214242)

Nearest PDB structures (foldseek):
  2w25-assembly1_B  TM=9.381E-01  e=1.429E-11  Mycobacterium tuberculosis H37Rv
  7fby-assembly1_A  TM=8.870E-01  e=7.244E-12  Pyrococcus horikoshii OT3
  2w29-assembly1_B  TM=9.348E-01  e=3.607E-11  Mycobacterium tuberculosis H37Rv
  2qz8-assembly1_B-2  TM=8.934E-01  e=2.649E-11  Mycobacterium tuberculosis H37Rv
  4pcq-assembly1_B  TM=8.360E-01  e=1.096E-10  Mycobacterium tuberculosis H37Rv